Protein AF-A0A812ES03-F1 (afdb_monomer_lite)

InterPro domains:
  IPR009851 Modifier of rudimentary, Modr [PF07200] (100-244)
  IPR009851 Modifier of rudimentary, Modr [PS51314] (173-262)

Radius of gyration: 45.8 Å; chains: 1; bounding box: 96×77×132 Å

Foldseek 3Di:
DDDDDDDDDDDDDDDDDDPVPDDDVVVVVVVVVVVVVDPDDDDDDDDDDDDDPDDDPDDPPDDPPPPDQPPPDDPDPDPDDVPDDPDDDDPVVQLVVVVVPDDPVVVVVCVVDVVVVVVSVCVRPSNVVNVVVVVVVVVVVVVNVVVVVVCVVVVVVVVVVVVVVVVVVVVVVVVVVVVVVVVVVVCVCPPLVNVLVVLVVVLVVLVVVLVVLVVCVVVVVDDPVVSCVPNVVSVVVSVVSVVVSVVSVVVVVVVVVPDDPPPDPPDPPVDDDPPPPDDDPDDDDDDDDDDPDDDDPVPPD

pLDDT: mean 70.05, std 23.09, range [30.88, 97.88]

Sequence (301 aa):
MKGLSKFRLLFFKDGLFVISAFISPLILLVYVFLRLSSPMSYMNYGPLYGGMCENPPALPPRNPNVPTPPYGSPAMSGNIIPGQAPRLVINESEAVALLQHLDRDELRALLENENKLDELVQDLMQVKNIQQDREMMLASNKSLAEYNLEIRPRFEELKQTIAKNYAEISQLKTKLAEDIGNLDVILNNQSLETILALIQADAATTEEESEKLADDFLDKKSETEQFLEEYIPKRTEAHLKRVKTEKMSDLIQNRNLSTPPMSDLHHSSFHWKDSSSGHCPYPSANSAGSFMRMPDPSHYM

Secondary structure (DSSP, 8-state):
-------------S---S-TTS--HHHHHHHHHHHHSS----------S----PPPPPPPPPPTTSPPPTTS----SS---TTPPP-----HHHHHHHHTTS-HHHHHHHHH-HHHHHHHHHHSHHHHHHHHHHHHHHHHHHHHHHHHHHHHHHHHHHHHHHHHHHHHHHHHHHHHHHHHHHHHHHHHHT-HHHHHHHHHHHHHHHHHHHHHHHHHHHTT-S-HHHHHHHHHHHHHHHHHHHHHHHHHHHHHHHHHHHS-----------------S---SS----S-----PPPPGGG--

Organism: Acanthosepion pharaonis (NCBI:txid158019)

Structure (mmCIF, N/CA/C/O backbone):
data_AF-A0A812ES03-F1
#
_entry.id   AF-A0A812ES03-F1
#
loop_
_atom_site.group_PDB
_atom_site.id
_atom_site.type_symbol
_atom_site.label_atom_id
_atom_site.label_alt_id
_atom_site.label_comp_id
_atom_site.label_asym_id
_atom_site.label_entity_id
_atom_site.label_seq_id
_atom_site.pdbx_PDB_ins_code
_atom_site.Cartn_x
_atom_site.Cartn_y
_atom_site.Cartn_z
_atom_site.occupancy
_atom_site.B_iso_or_equiv
_atom_site.auth_seq_id
_atom_site.auth_comp_id
_atom_site.auth_asym_id
_atom_site.auth_atom_id
_atom_site.pdbx_PDB_model_num
ATOM 1 N N . MET A 1 1 ? 18.147 -44.729 -45.376 1.00 33.12 1 MET A N 1
ATOM 2 C CA . MET A 1 1 ? 17.644 -45.290 -44.095 1.00 33.12 1 MET A CA 1
ATOM 3 C C . MET A 1 1 ? 17.417 -44.147 -43.113 1.00 33.12 1 MET A C 1
ATOM 5 O O . MET A 1 1 ? 18.228 -43.243 -43.154 1.00 33.12 1 MET A O 1
ATOM 9 N N . LYS A 1 2 ? 16.401 -44.258 -42.236 1.00 37.50 2 LYS A N 1
ATOM 10 C CA . LYS A 1 2 ? 16.338 -43.733 -40.845 1.00 37.50 2 LYS A CA 1
ATOM 11 C C . LYS A 1 2 ? 16.749 -42.247 -40.616 1.00 37.50 2 LYS A C 1
ATOM 13 O O . LYS A 1 2 ? 17.914 -41.914 -40.735 1.00 37.50 2 LYS A O 1
ATOM 18 N N . GLY A 1 3 ? 15.860 -41.350 -40.181 1.00 36.03 3 GLY A N 1
ATOM 19 C CA . GLY A 1 3 ? 14.451 -41.566 -39.852 1.00 36.03 3 GLY A CA 1
ATOM 20 C C . GLY A 1 3 ? 13.677 -40.294 -39.489 1.00 36.03 3 GLY A C 1
ATOM 21 O O . GLY A 1 3 ? 14.248 -39.289 -39.082 1.00 36.03 3 GLY A O 1
ATOM 22 N N . LEU A 1 4 ? 12.352 -40.393 -39.629 1.00 43.59 4 LEU A N 1
ATOM 23 C CA . LEU A 1 4 ? 11.367 -39.544 -38.949 1.00 43.59 4 LEU A CA 1
ATOM 24 C C . LEU A 1 4 ? 11.390 -39.786 -37.425 1.00 43.59 4 LEU A C 1
ATOM 26 O O . LEU A 1 4 ? 12.024 -40.745 -36.985 1.00 43.59 4 LEU A O 1
ATOM 30 N N . SER A 1 5 ? 10.558 -39.027 -36.679 1.00 40.75 5 SER A N 1
ATOM 31 C CA . SER A 1 5 ? 10.287 -39.114 -35.219 1.00 40.75 5 SER A CA 1
ATOM 32 C C . SER A 1 5 ? 11.229 -38.212 -34.403 1.00 40.75 5 SER A C 1
ATOM 34 O O . SER A 1 5 ? 12.434 -38.403 -34.464 1.00 40.75 5 SER A O 1
ATOM 36 N N . LYS A 1 6 ? 10.799 -37.216 -33.612 1.00 39.31 6 LYS A N 1
ATOM 37 C CA . LYS A 1 6 ? 9.484 -36.692 -33.159 1.00 39.31 6 LYS A CA 1
ATOM 38 C C . LYS A 1 6 ? 9.671 -35.167 -32.952 1.00 39.31 6 LYS A C 1
ATOM 40 O O . LYS A 1 6 ? 10.770 -34.745 -32.631 1.00 39.31 6 LYS A O 1
ATOM 45 N N . PHE A 1 7 ? 8.670 -34.306 -33.128 1.00 38.28 7 PHE A N 1
ATOM 46 C CA . PHE A 1 7 ? 7.686 -34.053 -32.069 1.00 38.28 7 PHE A CA 1
ATOM 47 C C . PHE A 1 7 ? 6.268 -33.853 -32.611 1.00 38.28 7 PHE A C 1
ATOM 49 O O . PHE A 1 7 ? 6.007 -33.034 -33.487 1.00 38.28 7 PHE A O 1
ATOM 56 N N . ARG A 1 8 ? 5.348 -34.644 -32.059 1.00 38.38 8 ARG A N 1
ATOM 57 C CA . ARG A 1 8 ? 3.931 -34.698 -32.412 1.00 38.38 8 ARG A CA 1
ATOM 58 C C . ARG A 1 8 ? 3.124 -33.930 -31.360 1.00 38.38 8 ARG A C 1
ATOM 60 O O . ARG A 1 8 ? 3.014 -34.442 -30.258 1.00 38.38 8 ARG A O 1
ATOM 67 N N . LEU A 1 9 ? 2.502 -32.827 -31.790 1.00 37.03 9 LEU A N 1
ATOM 68 C CA . LEU A 1 9 ? 1.111 -32.417 -31.504 1.00 37.03 9 LEU A CA 1
ATOM 69 C C . LEU A 1 9 ? 0.648 -32.111 -30.051 1.00 37.03 9 LEU A C 1
ATOM 71 O O . LEU A 1 9 ? 1.207 -32.604 -29.081 1.00 37.03 9 LEU A O 1
ATOM 75 N N . LEU A 1 10 ? -0.517 -31.427 -30.004 1.00 33.78 10 LEU A N 1
ATOM 76 C CA . LEU A 1 10 ? -1.440 -31.110 -28.885 1.00 33.78 10 LEU A CA 1
ATOM 77 C C . LEU A 1 10 ? -1.086 -29.849 -28.068 1.00 33.78 10 LEU A C 1
ATOM 79 O O . LEU A 1 10 ? 0.051 -29.710 -27.640 1.00 33.78 10 LEU A O 1
ATOM 83 N N . PHE A 1 11 ? -1.996 -28.907 -27.770 1.00 36.47 11 PHE A N 1
ATOM 84 C CA . PHE A 1 11 ? -3.287 -28.488 -28.374 1.00 36.47 11 PHE A CA 1
ATOM 85 C C . PHE A 1 11 ? -3.313 -26.934 -28.301 1.00 36.47 11 PHE A C 1
ATOM 87 O O . PHE A 1 11 ? -2.804 -26.370 -27.340 1.00 36.47 11 PHE A O 1
ATOM 94 N N . PHE A 1 12 ? -3.695 -26.172 -29.332 1.00 41.75 12 PHE A N 1
ATOM 95 C CA . PHE A 1 12 ? -5.059 -25.881 -29.819 1.00 41.75 12 PHE A CA 1
ATOM 96 C C . PHE A 1 12 ? -5.960 -25.112 -28.830 1.00 41.75 12 PHE A C 1
ATOM 98 O O . PHE A 1 12 ? -6.694 -25.717 -28.051 1.00 41.75 12 PHE A O 1
ATOM 105 N N . LYS A 1 13 ? -5.999 -23.779 -28.973 1.00 36.06 13 LYS A N 1
ATOM 106 C CA . LYS A 1 13 ? -7.257 -23.018 -28.983 1.00 36.06 13 LYS A CA 1
ATOM 107 C C . LYS A 1 13 ? -7.107 -21.704 -29.754 1.00 36.06 13 LYS A C 1
ATOM 109 O O . LYS A 1 13 ? -6.064 -21.067 -29.682 1.00 36.06 13 LYS A O 1
ATOM 114 N N . ASP A 1 14 ? -8.178 -21.381 -30.471 1.00 40.66 14 ASP A N 1
ATOM 115 C CA . ASP A 1 14 ? -8.530 -20.107 -31.105 1.00 40.66 14 ASP A CA 1
ATOM 116 C C . ASP A 1 14 ? -7.568 -19.610 -32.207 1.00 40.66 14 ASP A C 1
ATOM 118 O O . ASP A 1 14 ? -6.429 -19.201 -31.995 1.00 40.66 14 ASP A O 1
ATOM 122 N N . GLY A 1 15 ? -8.026 -19.765 -33.453 1.00 48.66 15 GLY A N 1
ATOM 123 C CA . GLY A 1 15 ? -7.153 -19.872 -34.619 1.00 48.66 15 GLY A CA 1
ATOM 124 C C . GLY A 1 15 ? -6.809 -18.556 -35.310 1.00 48.66 15 GLY A C 1
ATOM 125 O O . GLY A 1 15 ? -7.693 -17.776 -35.653 1.00 48.66 15 GLY A O 1
ATOM 126 N N . LEU A 1 16 ? -5.523 -18.387 -35.638 1.00 45.16 16 LEU A N 1
ATOM 127 C CA . LEU A 1 16 ? -5.058 -17.431 -36.649 1.00 45.16 16 LEU A CA 1
ATOM 128 C C . LEU A 1 16 ? -3.694 -17.837 -37.255 1.00 45.16 16 LEU A C 1
ATOM 130 O O . LEU A 1 16 ? -2.740 -17.064 -37.229 1.00 45.16 16 LEU A O 1
ATOM 134 N N . PHE A 1 17 ? -3.554 -19.072 -37.762 1.00 47.97 17 PHE A N 1
ATOM 135 C CA . PHE A 1 17 ? -2.245 -19.587 -38.208 1.00 47.97 17 PHE A CA 1
ATOM 136 C C . PHE A 1 17 ? -2.287 -20.396 -39.519 1.00 47.97 17 PHE A C 1
ATOM 138 O O . PHE A 1 17 ? -2.088 -21.608 -39.535 1.00 47.97 17 PHE A O 1
ATOM 145 N N . VAL A 1 18 ? -2.516 -19.702 -40.643 1.00 44.41 18 VAL A N 1
ATOM 146 C CA . VAL A 1 18 ? -2.366 -20.255 -42.011 1.00 44.41 18 VAL A CA 1
ATOM 147 C C . VAL A 1 18 ? -1.569 -19.301 -42.925 1.00 44.41 18 VAL A C 1
ATOM 149 O O . VAL A 1 18 ? -1.915 -19.101 -44.080 1.00 44.41 18 VAL A O 1
ATOM 152 N N . ILE A 1 19 ? -0.491 -18.680 -42.418 1.00 41.97 19 ILE A N 1
ATOM 153 C CA . ILE A 1 19 ? 0.496 -17.953 -43.262 1.00 41.97 19 ILE A CA 1
ATOM 154 C C . ILE A 1 19 ? 1.960 -18.182 -42.802 1.00 41.97 19 ILE A C 1
ATOM 156 O O . ILE A 1 19 ? 2.892 -17.561 -43.300 1.00 41.97 19 ILE A O 1
ATOM 160 N N . SER A 1 20 ? 2.234 -19.101 -41.871 1.00 44.94 20 SER A N 1
ATOM 161 C CA . SER A 1 20 ? 3.578 -19.244 -41.273 1.00 44.94 20 SER A CA 1
ATOM 162 C C . SER A 1 20 ? 4.614 -19.996 -42.123 1.00 44.94 20 SER A C 1
ATOM 164 O O . SER A 1 20 ? 5.696 -20.292 -41.626 1.00 44.94 20 SER A O 1
ATOM 166 N N . ALA A 1 21 ? 4.295 -20.347 -43.372 1.00 52.53 21 ALA A N 1
ATOM 167 C CA . ALA A 1 21 ? 5.182 -21.118 -44.248 1.00 52.53 21 ALA A CA 1
ATOM 168 C C . ALA A 1 21 ? 6.017 -20.257 -45.219 1.00 52.53 21 ALA A C 1
ATOM 170 O O . ALA A 1 21 ? 6.954 -20.779 -45.810 1.00 52.53 21 ALA A O 1
ATOM 171 N N . PHE A 1 22 ? 5.686 -18.969 -45.403 1.00 49.56 22 PHE A N 1
ATOM 172 C CA . PHE A 1 22 ? 6.288 -18.124 -46.453 1.00 49.56 22 PHE A CA 1
ATOM 173 C C . PHE A 1 22 ? 6.475 -16.641 -46.069 1.00 49.56 22 PHE A C 1
ATOM 175 O O . PHE A 1 22 ? 6.542 -15.766 -46.929 1.00 49.56 22 PHE A O 1
ATOM 182 N N . ILE A 1 23 ? 6.586 -16.335 -44.775 1.00 53.56 23 ILE A N 1
ATOM 183 C CA . ILE A 1 23 ? 6.873 -14.972 -44.305 1.00 53.56 23 ILE A CA 1
ATOM 184 C C . ILE A 1 23 ? 8.388 -14.813 -44.137 1.00 53.56 23 ILE A C 1
ATOM 186 O O . ILE A 1 23 ? 8.980 -15.362 -43.209 1.00 53.56 23 ILE A O 1
ATOM 190 N N . SER A 1 24 ? 9.013 -14.061 -45.048 1.00 64.06 24 SER A N 1
ATOM 191 C CA . SER A 1 24 ? 10.452 -13.765 -45.038 1.00 64.06 24 SER A CA 1
ATOM 192 C C . SER A 1 24 ? 10.918 -13.194 -43.688 1.00 64.06 24 SER A C 1
ATOM 194 O O . SER A 1 24 ? 10.185 -12.404 -43.084 1.00 64.06 24 SER A O 1
ATOM 196 N N . PRO A 1 25 ? 12.154 -13.483 -43.230 1.00 65.25 25 PRO A N 1
ATOM 197 C CA . PRO A 1 25 ? 12.648 -13.030 -41.923 1.00 65.25 25 PRO A CA 1
ATOM 198 C C . PRO A 1 25 ? 12.629 -11.501 -41.753 1.00 65.25 25 PRO A C 1
ATOM 200 O O . PRO A 1 25 ? 12.432 -11.016 -40.643 1.00 65.25 25 PRO A O 1
ATOM 203 N N . LEU A 1 26 ? 12.730 -10.739 -42.850 1.00 55.56 26 LEU A N 1
ATOM 204 C CA . LEU A 1 26 ? 12.525 -9.285 -42.869 1.00 55.56 26 LEU A CA 1
ATOM 205 C C . LEU A 1 26 ? 11.128 -8.858 -42.394 1.00 55.56 26 LEU A C 1
ATOM 207 O O . LEU A 1 26 ? 11.015 -7.893 -41.648 1.00 55.56 26 LEU A O 1
ATOM 211 N N . ILE A 1 27 ? 10.069 -9.577 -42.774 1.00 65.50 27 ILE A N 1
ATOM 212 C CA . ILE A 1 27 ? 8.697 -9.269 -42.344 1.00 65.50 27 ILE A CA 1
ATOM 213 C C . ILE A 1 27 ? 8.521 -9.619 -40.865 1.00 65.50 27 ILE A C 1
ATOM 215 O O . ILE A 1 27 ? 7.841 -8.896 -40.147 1.00 65.50 27 ILE A O 1
ATOM 219 N N . LEU A 1 28 ? 9.170 -10.682 -40.382 1.00 60.81 28 LEU A N 1
ATOM 220 C CA . LEU A 1 28 ? 9.149 -11.052 -38.964 1.00 60.81 28 LEU A CA 1
ATOM 221 C C . LEU A 1 28 ? 9.900 -10.009 -38.112 1.00 60.81 28 LEU A C 1
ATOM 223 O O . LEU A 1 28 ? 9.411 -9.614 -37.056 1.00 60.81 28 LEU A O 1
ATOM 227 N N . LEU A 1 29 ? 11.016 -9.474 -38.620 1.00 64.50 29 LEU A N 1
ATOM 228 C CA . LEU A 1 29 ? 11.748 -8.361 -38.010 1.00 64.50 29 LEU A CA 1
ATOM 229 C C . LEU A 1 29 ? 10.912 -7.069 -38.019 1.00 64.50 29 LEU A C 1
ATOM 231 O O . LEU A 1 29 ? 10.781 -6.438 -36.975 1.00 64.50 29 LEU A O 1
ATOM 235 N N . VAL A 1 30 ? 10.262 -6.724 -39.137 1.00 67.62 30 VAL A N 1
ATOM 236 C CA . VAL A 1 30 ? 9.323 -5.587 -39.233 1.00 67.62 30 VAL A CA 1
ATOM 237 C C . VAL A 1 30 ? 8.121 -5.761 -38.299 1.00 67.62 30 VAL A C 1
ATOM 239 O O . VAL A 1 30 ? 7.718 -4.799 -37.652 1.00 67.62 30 VAL A O 1
ATOM 242 N N . TYR A 1 31 ? 7.576 -6.971 -38.156 1.00 61.59 31 TYR A N 1
ATOM 243 C CA . TYR A 1 31 ? 6.461 -7.252 -37.248 1.00 61.59 31 TYR A CA 1
ATOM 244 C C . TYR A 1 31 ? 6.882 -7.125 -35.779 1.00 61.59 31 TYR A C 1
ATOM 246 O O . TYR A 1 31 ? 6.158 -6.528 -34.989 1.00 61.59 31 TYR A O 1
ATOM 254 N N . VAL A 1 32 ? 8.075 -7.606 -35.412 1.00 65.88 32 VAL A N 1
ATOM 255 C CA . VAL A 1 32 ? 8.656 -7.404 -34.072 1.00 65.88 32 VAL A CA 1
ATOM 256 C C . VAL A 1 32 ? 8.940 -5.920 -33.812 1.00 65.88 32 VAL A C 1
ATOM 258 O O . VAL A 1 32 ? 8.616 -5.428 -32.734 1.00 65.88 32 VAL A O 1
ATOM 261 N N . PHE A 1 33 ? 9.454 -5.180 -34.798 1.00 64.00 33 PHE A N 1
ATOM 262 C CA . PHE A 1 33 ? 9.720 -3.743 -34.678 1.00 64.00 33 PHE A CA 1
ATOM 263 C C . PHE A 1 33 ? 8.422 -2.928 -34.538 1.00 64.00 33 PHE A C 1
ATOM 265 O O . PHE A 1 33 ? 8.329 -2.074 -33.663 1.00 64.00 33 PHE A O 1
ATOM 272 N N . LEU A 1 34 ? 7.373 -3.247 -35.306 1.00 51.16 34 LEU A N 1
ATOM 273 C CA . LEU A 1 34 ? 6.041 -2.636 -35.180 1.00 51.16 34 LEU A CA 1
ATOM 274 C C . LEU A 1 34 ? 5.329 -3.024 -33.873 1.00 51.16 34 LEU A C 1
ATOM 276 O O . LEU A 1 34 ? 4.622 -2.199 -33.293 1.00 51.16 34 LEU A O 1
ATOM 280 N N . ARG A 1 35 ? 5.538 -4.247 -33.364 1.00 52.44 35 ARG A N 1
ATOM 281 C CA . ARG A 1 35 ? 4.995 -4.693 -32.069 1.00 52.44 35 ARG A CA 1
ATOM 282 C C . ARG A 1 35 ? 5.708 -4.031 -30.884 1.00 52.44 35 ARG A C 1
ATOM 284 O O . ARG A 1 35 ? 5.057 -3.764 -29.882 1.00 52.44 35 ARG A O 1
ATOM 291 N N . LEU A 1 36 ? 7.003 -3.732 -31.014 1.00 49.84 36 LEU A N 1
ATOM 292 C CA . LEU A 1 36 ? 7.787 -2.948 -30.047 1.00 49.84 36 LEU A CA 1
ATOM 293 C C . LEU A 1 36 ? 7.570 -1.430 -30.175 1.00 49.84 36 LEU A C 1
ATOM 295 O O . LEU A 1 36 ? 7.808 -0.706 -29.215 1.00 49.84 36 LEU A O 1
ATOM 299 N N . SER A 1 37 ? 7.105 -0.951 -31.334 1.00 44.47 37 SER A N 1
ATOM 300 C CA . SER A 1 37 ? 6.821 0.467 -31.606 1.00 44.47 37 SER A CA 1
ATOM 301 C C . SER A 1 37 ? 5.341 0.847 -31.453 1.00 44.47 37 SER A C 1
ATOM 303 O O . SER A 1 37 ? 4.986 2.004 -31.675 1.00 44.47 37 SER A O 1
ATOM 305 N N . SER A 1 38 ? 4.468 -0.094 -31.083 1.00 38.34 38 SER A N 1
ATOM 306 C CA . SER A 1 38 ? 3.075 0.209 -30.741 1.00 38.34 38 SER A CA 1
ATOM 307 C C . SER A 1 38 ? 3.000 0.627 -29.269 1.00 38.34 38 SER A C 1
ATOM 309 O O . SER A 1 38 ? 3.221 -0.226 -28.404 1.00 38.34 38 SER A O 1
ATOM 311 N N . PRO A 1 39 ? 2.685 1.895 -28.936 1.00 43.62 39 PRO A N 1
ATOM 312 C CA . PRO A 1 39 ? 2.417 2.257 -27.553 1.00 43.62 39 PRO A CA 1
ATOM 313 C C . PRO A 1 39 ? 1.191 1.482 -27.066 1.00 43.62 39 PRO A C 1
ATOM 315 O O . PRO A 1 39 ? 0.152 1.460 -27.728 1.00 43.62 39 PRO A O 1
ATOM 318 N N . MET A 1 40 ? 1.323 0.841 -25.902 1.00 35.75 40 MET A N 1
ATOM 319 C CA . MET A 1 40 ? 0.194 0.235 -25.197 1.00 35.75 40 MET A CA 1
ATOM 320 C C . MET A 1 40 ? -0.923 1.271 -25.064 1.00 35.75 40 MET A C 1
ATOM 322 O O . MET A 1 40 ? -0.689 2.387 -24.600 1.00 35.75 40 MET A O 1
ATOM 326 N N . SER A 1 41 ? -2.128 0.889 -25.481 1.00 37.97 41 SER A N 1
ATOM 327 C CA . SER A 1 41 ? -3.325 1.717 -25.384 1.00 37.97 41 SER A CA 1
ATOM 328 C C . SER A 1 41 ? -3.506 2.203 -23.949 1.00 37.97 41 SER A C 1
ATOM 330 O O . SER A 1 41 ? -3.789 1.399 -23.056 1.00 37.97 41 SER A O 1
ATOM 332 N N . TYR A 1 42 ? -3.361 3.512 -23.736 1.00 36.81 42 TYR A N 1
ATOM 333 C CA . TYR A 1 42 ? -3.733 4.140 -22.476 1.00 36.81 42 TYR A CA 1
ATOM 334 C C . TYR A 1 42 ? -5.200 3.817 -22.191 1.00 36.81 42 TYR A C 1
ATOM 336 O O . TYR A 1 42 ? -6.067 4.042 -23.038 1.00 36.81 42 TYR A O 1
ATOM 344 N N . MET A 1 43 ? -5.470 3.273 -21.003 1.00 35.03 43 MET A N 1
ATOM 345 C CA . MET A 1 43 ? -6.837 3.105 -20.525 1.00 35.03 43 MET A CA 1
ATOM 346 C C . MET A 1 43 ? -7.495 4.481 -20.465 1.00 35.03 43 MET A C 1
ATOM 348 O O . MET A 1 43 ? -7.042 5.371 -19.745 1.00 35.03 43 MET A O 1
ATOM 352 N N . ASN A 1 44 ? -8.543 4.644 -21.267 1.00 33.66 44 ASN A N 1
ATOM 353 C CA . ASN A 1 44 ? -9.353 5.847 -21.310 1.00 33.66 44 ASN A CA 1
ATOM 354 C C . ASN A 1 44 ? -10.130 5.960 -19.991 1.00 33.66 44 ASN A C 1
ATOM 356 O O . ASN A 1 44 ? -11.142 5.287 -19.805 1.00 33.66 44 ASN A O 1
ATOM 360 N N . TYR A 1 45 ? -9.636 6.804 -19.087 1.00 40.09 45 TYR A N 1
ATOM 361 C CA . TYR A 1 45 ? -10.387 7.274 -17.934 1.00 40.09 45 TYR A CA 1
ATOM 362 C C . TYR A 1 45 ? -10.864 8.696 -18.198 1.00 40.09 45 TYR A C 1
ATOM 364 O O . TYR A 1 45 ? -10.089 9.649 -18.152 1.00 40.09 45 TYR A O 1
ATOM 372 N N . GLY A 1 46 ? -12.167 8.839 -18.408 1.00 30.88 46 GLY A N 1
ATOM 373 C CA . GLY A 1 46 ? -12.841 10.118 -18.289 1.00 30.88 46 GLY A CA 1
ATOM 374 C C . GLY A 1 46 ? -14.363 9.965 -18.337 1.00 30.88 46 GLY A C 1
ATOM 375 O O . GLY A 1 46 ? -14.849 8.978 -18.891 1.00 30.88 46 GLY A O 1
ATOM 376 N N . PRO A 1 47 ? -15.132 10.936 -17.815 1.00 50.12 47 PRO A N 1
ATOM 377 C CA . PRO A 1 47 ? -14.711 12.070 -16.988 1.00 50.12 47 PRO A CA 1
ATOM 378 C C . PRO A 1 47 ? -15.449 12.117 -15.636 1.00 50.12 47 PRO A C 1
ATOM 380 O O . PRO A 1 47 ? -16.672 12.027 -15.605 1.00 50.12 47 PRO A O 1
ATOM 383 N N . LEU A 1 48 ? -14.750 12.400 -14.532 1.00 37.53 48 LEU A N 1
ATOM 384 C CA . LEU A 1 48 ? -15.384 13.056 -13.382 1.00 37.53 48 LEU A CA 1
ATOM 385 C C . LEU A 1 48 ? -14.418 14.019 -12.674 1.00 37.53 48 LEU A C 1
ATOM 387 O O . LEU A 1 48 ? -13.349 13.626 -12.226 1.00 37.53 48 LEU A O 1
ATOM 391 N N . TYR A 1 49 ? -14.893 15.263 -12.560 1.00 35.47 49 TYR A N 1
ATOM 392 C CA . TYR A 1 49 ? -14.354 16.430 -11.849 1.00 35.47 49 TYR A CA 1
ATOM 393 C C . TYR A 1 49 ? -13.070 17.118 -12.349 1.00 35.47 49 TYR A C 1
ATOM 395 O O . TYR A 1 49 ? -11.966 16.601 -12.259 1.00 35.47 49 TYR A O 1
ATOM 403 N N . GLY A 1 50 ? -13.256 18.398 -12.705 1.00 32.56 50 GLY A N 1
ATOM 404 C CA . GLY A 1 50 ? -12.321 19.480 -12.376 1.00 32.56 50 GLY A CA 1
ATOM 405 C C . GLY A 1 50 ? -11.132 19.666 -13.314 1.00 32.56 50 GLY A C 1
ATOM 406 O O . GLY A 1 50 ? -10.051 19.153 -13.059 1.00 32.56 50 GLY A O 1
ATOM 407 N N . GLY A 1 51 ? -11.293 20.487 -14.354 1.00 41.28 51 GLY A N 1
ATOM 408 C CA . GLY A 1 51 ? -10.158 20.898 -15.180 1.00 41.28 51 GLY A CA 1
ATOM 409 C C . GLY A 1 51 ? -9.198 21.821 -14.424 1.00 41.28 51 GLY A C 1
ATOM 410 O O . GLY A 1 51 ? -9.587 22.919 -14.029 1.00 41.28 51 GLY A O 1
ATOM 411 N N . MET A 1 52 ? -7.937 21.406 -14.296 1.00 35.69 52 MET A N 1
ATOM 412 C CA . MET A 1 52 ? -6.798 22.285 -14.024 1.00 35.69 52 MET A CA 1
ATOM 413 C C . MET A 1 52 ? -5.642 21.897 -14.946 1.00 35.69 52 MET A C 1
ATOM 415 O O . MET A 1 52 ? -5.357 20.718 -15.148 1.00 35.69 52 MET A O 1
ATOM 419 N N . CYS A 1 53 ? -5.000 22.898 -15.545 1.00 38.25 53 CYS A N 1
ATOM 420 C CA . CYS A 1 53 ? -3.901 22.710 -16.486 1.00 38.25 53 CYS A CA 1
ATOM 421 C C . CYS A 1 53 ? -2.5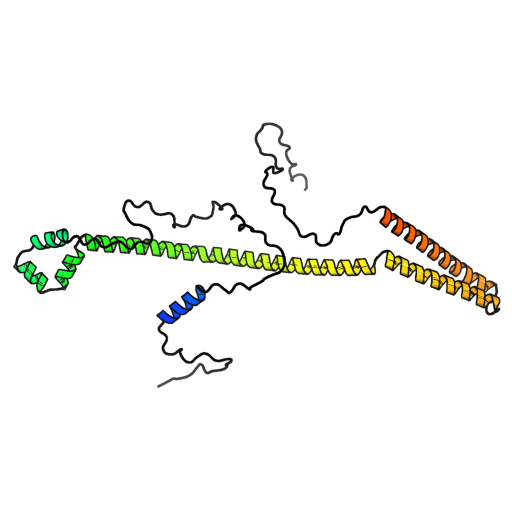95 22.441 -15.723 1.00 38.25 53 CYS A C 1
ATOM 423 O O . CYS A 1 53 ? -1.749 23.329 -15.610 1.00 38.25 53 CYS A O 1
ATOM 425 N N . GLU A 1 54 ? -2.435 21.240 -15.170 1.00 35.94 54 GLU A N 1
ATOM 426 C CA . GLU A 1 54 ? -1.173 20.848 -14.540 1.00 35.94 54 GLU A CA 1
ATOM 427 C C . GLU A 1 54 ? -0.094 20.630 -15.608 1.00 35.94 54 GLU A C 1
ATOM 429 O O . GLU A 1 54 ? -0.189 19.748 -16.464 1.00 35.94 54 GLU A O 1
ATOM 434 N N . ASN A 1 55 ? 0.953 21.457 -15.557 1.00 45.47 55 ASN A N 1
ATOM 435 C CA . ASN A 1 55 ? 2.186 21.184 -16.288 1.00 45.47 55 ASN A CA 1
ATOM 436 C C . ASN A 1 55 ? 2.780 19.859 -15.776 1.00 45.47 55 ASN A C 1
ATOM 438 O O . ASN A 1 55 ? 2.728 19.609 -14.569 1.00 45.47 55 ASN A O 1
ATOM 442 N N . PRO A 1 56 ? 3.379 19.022 -16.645 1.00 42.44 56 PRO A N 1
ATOM 443 C CA . PRO A 1 56 ? 4.034 17.801 -16.192 1.00 42.44 56 PRO A CA 1
ATOM 444 C C . PRO A 1 56 ? 5.116 18.145 -15.153 1.00 42.44 56 PRO A C 1
ATOM 446 O O . PRO A 1 56 ? 5.828 19.140 -15.336 1.00 42.44 56 PRO A O 1
ATOM 449 N N . PRO A 1 57 ? 5.257 17.353 -14.072 1.00 48.69 57 PRO A N 1
ATOM 450 C CA . PRO A 1 57 ? 6.188 17.662 -12.995 1.00 48.69 57 PRO A CA 1
ATOM 451 C C . PRO A 1 57 ? 7.606 17.811 -13.544 1.00 48.69 57 PRO A C 1
ATOM 453 O O . PRO A 1 57 ? 8.071 16.984 -14.336 1.00 48.69 57 PRO A O 1
ATOM 456 N N . ALA A 1 58 ? 8.287 18.878 -13.124 1.00 53.69 58 ALA A N 1
ATOM 457 C CA . ALA A 1 58 ? 9.645 19.162 -13.560 1.00 53.69 58 ALA A CA 1
ATOM 458 C C . ALA A 1 58 ? 10.553 17.959 -13.268 1.00 53.69 58 ALA A C 1
ATOM 460 O O . ALA A 1 58 ? 10.571 17.432 -12.153 1.00 53.69 58 ALA A O 1
ATOM 461 N N . LEU A 1 59 ? 11.304 17.520 -14.283 1.00 51.03 59 LEU A N 1
ATOM 462 C CA . LEU A 1 59 ? 12.238 16.407 -14.137 1.00 51.03 59 LEU A CA 1
ATOM 463 C C . LEU A 1 59 ? 13.229 16.712 -12.998 1.00 51.03 59 LEU A C 1
ATOM 465 O O . LEU A 1 59 ? 13.734 17.837 -12.929 1.00 51.03 59 LEU A O 1
ATOM 469 N N . PRO A 1 60 ? 13.538 15.736 -12.122 1.00 57.34 60 PRO A N 1
ATOM 470 C CA . PRO A 1 60 ? 14.476 15.953 -11.029 1.00 57.34 60 PRO A CA 1
ATOM 471 C C . PRO A 1 60 ? 15.850 16.383 -11.571 1.00 57.34 60 PRO A C 1
ATOM 473 O O . PRO A 1 60 ? 16.233 15.969 -12.674 1.00 57.34 60 PRO A O 1
ATOM 476 N N . PRO A 1 61 ? 16.616 17.192 -10.813 1.00 53.41 61 PRO A N 1
ATOM 477 C CA . PRO A 1 61 ? 17.913 17.685 -11.257 1.00 53.41 61 PRO A CA 1
ATOM 478 C C . PRO A 1 61 ? 18.824 16.524 -11.665 1.00 53.41 61 PRO A C 1
ATOM 480 O O . PRO A 1 61 ? 18.985 15.540 -10.940 1.00 53.41 61 PRO A O 1
ATOM 483 N N . ARG A 1 62 ? 19.407 16.642 -12.862 1.00 53.09 62 ARG A N 1
ATOM 484 C CA . ARG A 1 62 ? 20.220 15.598 -13.493 1.00 53.09 62 ARG A CA 1
ATOM 485 C C . ARG A 1 62 ? 21.362 15.178 -12.567 1.00 53.09 62 ARG A C 1
ATOM 487 O O . ARG A 1 62 ? 22.255 15.974 -12.292 1.00 53.09 62 ARG A O 1
ATOM 494 N N . ASN A 1 63 ? 21.362 13.915 -12.141 1.00 55.22 63 ASN A N 1
ATOM 495 C CA . ASN A 1 63 ? 22.450 13.349 -11.345 1.00 55.22 63 ASN A CA 1
ATOM 496 C C . ASN A 1 63 ? 23.775 13.442 -12.140 1.00 55.22 63 ASN A C 1
ATOM 498 O O . ASN A 1 63 ? 23.861 12.833 -13.212 1.00 55.22 63 ASN A O 1
ATOM 502 N N . PRO A 1 64 ? 24.803 14.163 -11.645 1.00 55.78 64 PRO A N 1
ATOM 503 C CA . PRO A 1 64 ? 26.061 14.363 -12.369 1.00 55.78 64 PRO A CA 1
ATOM 504 C C . PRO A 1 64 ? 26.873 13.070 -12.551 1.00 55.78 64 PRO A C 1
ATOM 506 O O . PRO A 1 64 ? 27.733 13.014 -13.421 1.00 55.78 64 PRO A O 1
ATOM 509 N N . ASN A 1 65 ? 26.566 12.011 -11.792 1.00 52.31 65 ASN A N 1
ATOM 510 C CA . ASN A 1 65 ? 27.195 10.691 -11.917 1.00 52.31 65 ASN A CA 1
ATOM 511 C C . ASN A 1 65 ? 26.542 9.794 -12.991 1.00 52.31 65 ASN A C 1
ATOM 513 O O . ASN A 1 65 ? 26.835 8.601 -13.068 1.00 52.31 65 ASN A O 1
ATOM 517 N N . VAL A 1 66 ? 25.621 10.322 -13.804 1.00 51.25 66 VAL A N 1
ATOM 518 C CA . VAL A 1 66 ? 25.135 9.638 -15.010 1.00 51.25 66 VAL A CA 1
ATOM 519 C C . VAL A 1 66 ? 25.964 10.134 -16.195 1.00 51.25 66 VAL A C 1
ATOM 521 O O . VAL A 1 66 ? 25.832 11.313 -16.539 1.00 51.25 66 VAL A O 1
ATOM 524 N N . PRO A 1 67 ? 26.780 9.275 -16.843 1.00 49.75 67 PRO A N 1
ATOM 525 C CA . PRO A 1 67 ? 27.523 9.656 -18.037 1.00 49.75 67 PRO A CA 1
ATOM 526 C C . PRO A 1 67 ? 26.589 10.303 -19.055 1.00 49.75 67 PRO A C 1
ATOM 528 O O . PRO A 1 67 ? 25.524 9.766 -19.368 1.00 49.75 67 PRO A O 1
ATOM 531 N N . THR A 1 68 ? 26.962 11.479 -19.552 1.00 53.91 68 THR A N 1
ATOM 532 C CA . THR A 1 68 ? 26.228 12.117 -20.642 1.00 53.91 68 THR A CA 1
ATOM 533 C C . THR A 1 68 ? 26.229 11.175 -21.844 1.00 53.91 68 THR A C 1
ATOM 535 O O . THR A 1 68 ? 27.316 10.744 -22.237 1.00 53.91 68 THR A O 1
ATOM 538 N N . PRO A 1 69 ? 25.073 10.872 -22.461 1.00 50.31 69 PRO A N 1
ATOM 539 C CA . PRO A 1 69 ? 25.070 10.132 -23.711 1.00 50.31 69 PRO A CA 1
ATOM 540 C C . PRO A 1 69 ? 25.976 10.808 -24.745 1.00 50.31 69 PRO A C 1
ATOM 542 O O . PRO A 1 69 ? 25.953 12.041 -24.827 1.00 50.31 69 PRO A O 1
ATOM 545 N N . PRO A 1 70 ? 26.692 10.053 -25.596 1.00 49.28 70 PRO A N 1
ATOM 546 C CA . PRO A 1 70 ? 27.510 10.616 -26.670 1.00 49.28 70 PRO A CA 1
ATOM 547 C C . PRO A 1 70 ? 26.669 11.196 -27.830 1.00 49.28 70 PRO A C 1
ATOM 549 O O . PRO A 1 70 ? 27.159 11.362 -28.938 1.00 49.28 70 PRO A O 1
ATOM 552 N N . TYR A 1 71 ? 25.407 11.566 -27.567 1.00 46.38 71 TYR A N 1
ATOM 553 C CA . TYR A 1 71 ? 24.587 12.441 -28.412 1.00 46.38 71 TYR A CA 1
ATOM 554 C C . TYR A 1 71 ? 25.052 13.912 -28.377 1.00 46.38 71 TYR A C 1
ATOM 556 O O . TYR A 1 71 ? 24.475 14.752 -29.063 1.00 46.38 71 TYR A O 1
ATOM 564 N N . GLY A 1 72 ? 26.076 14.247 -27.584 1.00 45.50 72 GLY A N 1
ATOM 565 C CA . GLY A 1 72 ? 26.805 15.502 -27.748 1.00 45.50 72 GLY A CA 1
ATOM 566 C C . GLY A 1 72 ? 27.581 15.473 -29.061 1.00 45.50 72 GLY A C 1
ATOM 567 O O . GLY A 1 72 ? 28.494 14.662 -29.203 1.00 45.50 72 GLY A O 1
ATOM 568 N N . SER A 1 73 ? 27.211 16.340 -30.007 1.00 38.97 73 SER A N 1
ATOM 569 C CA . SER A 1 73 ? 27.852 16.440 -31.320 1.00 38.97 73 SER A CA 1
ATOM 570 C C . SER A 1 73 ? 29.378 16.482 -31.182 1.00 38.97 73 SER A C 1
ATOM 572 O O . SER A 1 73 ? 29.885 17.394 -30.519 1.00 38.97 73 SER A O 1
ATOM 574 N N . PRO A 1 74 ? 30.136 15.561 -31.808 1.00 43.09 74 PRO A N 1
ATOM 575 C CA . PRO A 1 74 ? 31.569 15.755 -31.917 1.00 43.09 74 PRO A CA 1
ATOM 576 C C . PRO A 1 74 ? 31.792 17.040 -32.719 1.00 43.09 74 PRO A C 1
ATOM 578 O O . PRO A 1 74 ? 31.197 17.222 -33.782 1.00 43.09 74 PRO A O 1
ATOM 581 N N . ALA A 1 75 ? 32.619 17.946 -32.196 1.00 39.62 75 ALA A N 1
ATOM 582 C CA . ALA A 1 75 ? 32.983 19.187 -32.872 1.00 39.62 75 ALA A CA 1
ATOM 583 C C . ALA A 1 75 ? 33.910 18.876 -34.060 1.00 39.62 75 ALA A C 1
ATOM 585 O O . ALA A 1 75 ? 35.124 19.055 -33.996 1.00 39.62 75 ALA A O 1
ATOM 586 N N . MET A 1 76 ? 33.322 18.342 -35.128 1.00 40.22 76 MET A N 1
ATOM 587 C CA . MET A 1 76 ? 33.995 18.000 -36.372 1.00 40.22 76 MET A CA 1
ATOM 588 C C . MET A 1 76 ? 34.012 19.231 -37.271 1.00 40.22 76 MET A C 1
ATOM 590 O O . MET A 1 76 ? 32.968 19.781 -37.618 1.00 40.22 76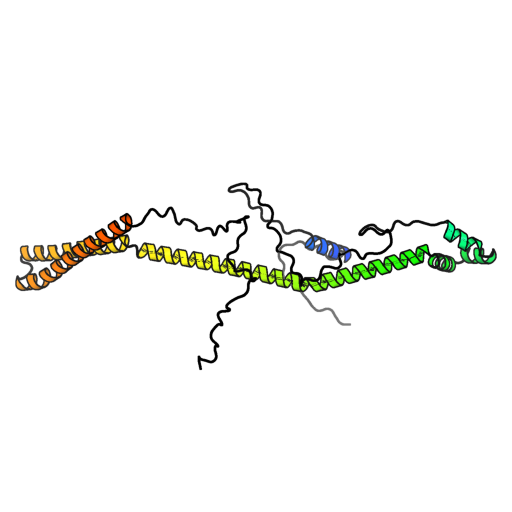 MET A O 1
ATOM 594 N N . SER A 1 77 ? 35.214 19.675 -37.631 1.00 42.28 77 SER A N 1
ATOM 595 C CA . SER A 1 77 ? 35.414 20.798 -38.543 1.00 42.28 77 SER A CA 1
ATOM 596 C C . SER A 1 77 ? 35.086 20.362 -39.976 1.00 42.28 77 SER A C 1
ATOM 598 O O . SER A 1 77 ? 35.955 19.898 -40.710 1.00 42.28 77 SER A O 1
ATOM 600 N N . GLY A 1 78 ? 33.809 20.455 -40.347 1.00 40.81 78 GLY A N 1
ATOM 601 C CA . GLY A 1 78 ? 33.285 20.070 -41.656 1.00 40.81 78 GLY A CA 1
ATOM 602 C C . GLY A 1 78 ? 31.756 20.151 -41.690 1.00 40.81 78 GLY A C 1
ATOM 603 O O . GLY A 1 78 ? 31.092 19.825 -40.709 1.00 40.81 78 GLY A O 1
ATOM 604 N N . ASN A 1 79 ? 31.186 20.600 -42.812 1.00 40.97 79 ASN A N 1
ATOM 605 C CA . ASN A 1 79 ? 29.741 20.821 -42.976 1.00 40.97 79 ASN A CA 1
ATOM 606 C C . ASN A 1 79 ? 28.938 19.502 -43.067 1.00 40.97 79 ASN A C 1
ATOM 608 O O . ASN A 1 79 ? 28.435 19.158 -44.136 1.00 40.97 79 ASN A O 1
ATOM 612 N N . ILE A 1 80 ? 28.777 18.777 -41.956 1.00 43.12 80 ILE A N 1
ATOM 613 C CA . ILE A 1 80 ? 27.930 17.576 -41.881 1.00 43.12 80 ILE A CA 1
ATOM 614 C C . ILE A 1 80 ? 26.885 17.753 -40.772 1.00 43.12 80 ILE A C 1
ATOM 616 O O . ILE A 1 80 ? 27.195 17.756 -39.582 1.00 43.12 80 ILE A O 1
ATOM 620 N N . ILE A 1 81 ? 25.624 17.920 -41.177 1.00 41.00 81 ILE A N 1
ATOM 621 C CA . ILE A 1 81 ? 24.479 18.080 -40.271 1.00 41.00 81 ILE A CA 1
ATOM 622 C C . ILE A 1 81 ? 24.022 16.688 -39.792 1.00 41.00 81 ILE A C 1
ATOM 624 O O . ILE A 1 81 ? 23.796 15.815 -40.635 1.00 41.00 81 ILE A O 1
ATOM 628 N N . PRO A 1 82 ? 23.816 16.454 -38.479 1.00 40.22 82 PRO A N 1
ATOM 629 C CA . PRO A 1 82 ? 23.306 15.178 -37.980 1.00 40.22 82 PRO A CA 1
ATOM 630 C C . PRO A 1 82 ? 21.952 14.821 -38.611 1.00 40.22 82 PRO A C 1
ATOM 632 O O . PRO A 1 82 ? 20.996 15.587 -38.518 1.00 40.22 82 PRO A O 1
ATOM 635 N N . GLY A 1 83 ? 21.869 13.650 -39.247 1.00 50.88 83 GLY A N 1
ATOM 636 C CA . GLY A 1 83 ? 20.661 13.177 -39.937 1.00 50.88 83 GLY A CA 1
ATOM 637 C C . GLY A 1 83 ? 20.538 13.594 -41.409 1.00 50.88 83 GLY A C 1
ATOM 638 O O . GLY A 1 83 ? 19.657 13.084 -42.099 1.00 50.88 83 GLY A O 1
ATOM 639 N N . GLN A 1 84 ? 21.431 14.444 -41.924 1.00 47.41 84 GLN A N 1
ATOM 640 C CA . GLN A 1 84 ? 21.513 14.740 -43.353 1.00 47.41 84 GLN A CA 1
ATOM 641 C C . GLN A 1 84 ? 22.477 13.748 -44.022 1.00 47.41 84 GLN A C 1
ATOM 643 O O . GLN A 1 84 ? 23.654 13.694 -43.671 1.00 47.41 84 GLN A O 1
ATOM 648 N N . ALA A 1 85 ? 22.006 12.973 -45.004 1.00 48.12 85 ALA A N 1
ATOM 649 C CA . ALA A 1 85 ? 22.913 12.197 -45.850 1.00 48.12 85 ALA A CA 1
ATOM 650 C C . ALA A 1 85 ? 23.856 13.157 -46.609 1.00 48.12 85 ALA A C 1
ATOM 652 O O . ALA A 1 85 ? 23.373 14.190 -47.095 1.00 48.12 85 ALA A O 1
ATOM 653 N N . PRO A 1 86 ? 25.165 12.857 -46.731 1.00 55.59 86 PRO A N 1
ATOM 654 C CA . PRO A 1 86 ? 26.094 13.720 -47.450 1.00 55.59 86 PRO A CA 1
ATOM 655 C C . PRO A 1 86 ? 25.614 13.896 -48.893 1.00 55.59 86 PRO A C 1
ATOM 657 O O . PRO A 1 86 ? 25.428 12.930 -49.636 1.00 55.59 86 PRO A O 1
ATOM 660 N N . ARG A 1 87 ? 25.361 15.149 -49.286 1.00 53.31 87 ARG A N 1
ATOM 661 C CA . ARG A 1 87 ? 24.919 15.471 -50.644 1.00 53.31 87 ARG A CA 1
ATOM 662 C C . ARG A 1 87 ? 26.092 15.229 -51.583 1.00 53.31 87 ARG A C 1
ATOM 664 O O . ARG A 1 87 ? 27.054 15.988 -51.542 1.00 53.31 87 ARG A O 1
ATOM 671 N N . LEU A 1 88 ? 25.986 14.204 -52.426 1.00 58.38 88 LEU A N 1
ATOM 672 C CA . LEU A 1 88 ? 26.984 13.878 -53.444 1.00 58.38 88 LEU A CA 1
ATOM 673 C C . LEU A 1 88 ? 27.248 15.107 -54.329 1.00 58.38 88 LEU A C 1
ATOM 675 O O . LEU A 1 88 ? 26.393 15.510 -55.120 1.00 58.38 88 LEU A O 1
ATOM 679 N N . VAL A 1 89 ? 28.424 15.715 -54.170 1.00 63.12 89 VAL A N 1
ATOM 680 C CA . VAL A 1 89 ? 28.946 16.739 -55.078 1.00 63.12 89 VAL A CA 1
ATOM 681 C C . VAL A 1 89 ? 29.910 16.028 -56.014 1.00 63.12 89 VAL A C 1
ATOM 683 O O . VAL A 1 89 ? 31.035 15.720 -55.634 1.00 63.12 89 VAL A O 1
ATOM 686 N N . ILE A 1 90 ? 29.427 15.719 -57.215 1.00 66.62 90 ILE A N 1
ATOM 687 C CA . ILE A 1 90 ? 30.217 15.082 -58.268 1.00 66.62 90 ILE A CA 1
ATOM 688 C C . ILE A 1 90 ? 31.140 16.156 -58.855 1.00 66.62 90 ILE A C 1
ATOM 690 O O . ILE A 1 90 ? 30.671 17.070 -59.533 1.00 66.62 90 ILE A O 1
ATOM 694 N N . ASN A 1 91 ? 32.444 16.064 -58.590 1.00 71.62 91 ASN A N 1
ATOM 695 C CA . ASN A 1 91 ? 33.441 16.943 -59.200 1.00 71.62 91 ASN A CA 1
ATOM 696 C C . ASN A 1 91 ? 33.971 16.272 -60.471 1.00 71.62 91 ASN A C 1
ATOM 698 O O . ASN A 1 91 ? 34.981 15.565 -60.454 1.00 71.62 91 ASN A O 1
ATOM 702 N N . GLU A 1 92 ? 33.267 16.496 -61.580 1.00 74.88 92 GLU A N 1
ATOM 703 C CA . GLU A 1 92 ? 33.601 15.957 -62.909 1.00 74.88 92 GLU A CA 1
ATOM 704 C C . GLU A 1 92 ? 35.023 16.348 -63.356 1.00 74.88 92 GLU A C 1
ATOM 706 O O . GLU A 1 92 ? 35.706 15.576 -64.026 1.00 74.88 92 GLU A O 1
ATOM 711 N N . SER A 1 93 ? 35.505 17.519 -62.925 1.00 77.25 93 SER A N 1
ATOM 712 C CA . SER A 1 93 ? 36.846 18.036 -63.222 1.00 77.25 93 SER A CA 1
ATOM 713 C C . SER A 1 93 ? 37.987 17.150 -62.715 1.00 77.25 93 SER A C 1
ATOM 715 O O . SER A 1 93 ? 39.021 17.073 -63.372 1.00 77.25 93 SER A O 1
ATOM 717 N N . GLU A 1 94 ? 37.817 16.476 -61.577 1.00 74.00 94 GLU A N 1
ATOM 718 C CA . GLU A 1 94 ? 38.849 15.623 -60.975 1.00 74.00 94 GLU A CA 1
ATOM 719 C C . GLU A 1 94 ? 38.972 14.286 -61.720 1.00 74.00 94 GLU A C 1
ATOM 721 O O . GLU A 1 94 ? 40.076 13.857 -62.055 1.00 74.00 94 GLU A O 1
ATOM 726 N N . ALA A 1 95 ? 37.835 13.679 -62.073 1.00 73.81 95 ALA A N 1
ATOM 727 C CA . ALA A 1 95 ? 37.799 12.475 -62.900 1.00 73.81 95 ALA A CA 1
ATOM 728 C C . ALA A 1 95 ? 38.358 12.740 -64.311 1.00 73.81 95 ALA A C 1
ATOM 730 O O . ALA A 1 95 ? 39.132 11.943 -64.838 1.00 73.81 95 ALA A O 1
ATOM 731 N N . VAL A 1 96 ? 38.023 13.891 -64.905 1.00 78.19 96 VAL A N 1
ATOM 732 C CA . VAL A 1 96 ? 38.557 14.301 -66.212 1.00 78.19 96 VAL A CA 1
ATOM 733 C C . VAL A 1 96 ? 40.058 14.610 -66.147 1.00 78.19 96 VAL A C 1
ATOM 735 O O . VAL A 1 96 ? 40.767 14.268 -67.090 1.00 78.19 96 VAL A O 1
ATOM 738 N N . ALA A 1 97 ? 40.568 15.199 -65.059 1.00 79.31 97 ALA A N 1
ATOM 739 C CA . ALA A 1 97 ? 42.004 15.444 -64.895 1.00 79.31 97 ALA A CA 1
ATOM 740 C C . ALA A 1 97 ? 42.809 14.134 -64.866 1.00 79.31 97 ALA A C 1
ATOM 742 O O . ALA A 1 97 ? 43.785 14.008 -65.598 1.00 79.31 97 ALA A O 1
ATOM 743 N N . LEU A 1 98 ? 42.354 13.131 -64.105 1.00 75.81 98 LEU A N 1
ATOM 744 C CA . LEU A 1 98 ? 42.978 11.803 -64.089 1.00 75.81 98 LEU A CA 1
ATOM 745 C C . LEU A 1 98 ? 43.007 11.172 -65.488 1.00 75.81 98 LEU A C 1
ATOM 747 O O . LEU A 1 98 ? 44.059 10.713 -65.923 1.00 75.81 98 LEU A O 1
ATOM 751 N N . LEU A 1 99 ? 41.892 11.230 -66.227 1.00 79.50 99 LEU A N 1
ATOM 752 C CA . LEU A 1 99 ? 41.790 10.696 -67.592 1.00 79.50 99 LEU A CA 1
ATOM 753 C C . LEU A 1 99 ? 42.662 11.435 -68.627 1.00 79.50 99 LEU A C 1
ATOM 755 O O . LEU A 1 99 ? 43.040 10.835 -69.630 1.00 79.50 99 LEU A O 1
ATOM 759 N N . GLN A 1 100 ? 43.006 12.709 -68.406 1.00 80.25 100 GLN A N 1
ATOM 760 C CA . GLN A 1 100 ? 43.885 13.486 -69.298 1.00 80.25 100 GLN A CA 1
ATOM 761 C C . GLN A 1 100 ? 45.365 13.082 -69.221 1.00 80.25 100 GLN A C 1
ATOM 763 O O . GLN A 1 100 ? 46.157 13.538 -70.047 1.00 80.25 100 GLN A O 1
ATOM 768 N N . HIS A 1 101 ? 45.757 12.274 -68.234 1.00 78.12 101 HIS A N 1
ATOM 769 C CA . HIS A 1 101 ? 47.149 11.877 -68.010 1.00 78.12 101 HIS A CA 1
ATOM 770 C C . HIS A 1 101 ? 47.483 10.464 -68.517 1.00 78.12 101 HIS A C 1
ATOM 772 O O . HIS A 1 101 ? 48.640 10.064 -68.414 1.00 78.12 101 HIS A O 1
ATOM 778 N N . LEU A 1 102 ? 46.505 9.732 -69.066 1.00 81.50 102 LEU A N 1
ATOM 779 C CA . LEU A 1 102 ? 46.696 8.393 -69.637 1.00 81.50 102 LEU A CA 1
ATOM 780 C C . LEU A 1 102 ? 46.929 8.434 -71.150 1.00 81.50 102 LEU A C 1
ATOM 782 O O . LEU A 1 102 ? 46.310 9.219 -71.876 1.00 81.50 102 LEU A O 1
ATOM 786 N N . ASP A 1 103 ? 47.762 7.518 -71.635 1.00 82.81 103 ASP A N 1
ATOM 787 C CA . ASP A 1 103 ? 48.026 7.358 -73.063 1.00 82.81 103 ASP A CA 1
ATOM 788 C C . ASP A 1 103 ? 46.876 6.644 -73.797 1.00 82.81 103 ASP A C 1
ATOM 790 O O . ASP A 1 103 ? 46.045 5.934 -73.223 1.00 82.81 103 ASP A O 1
ATOM 794 N N . ARG A 1 104 ? 46.827 6.801 -75.128 1.00 81.00 104 ARG A N 1
ATOM 795 C CA . ARG A 1 104 ? 45.746 6.266 -75.983 1.00 81.00 104 ARG A CA 1
ATOM 796 C C . ARG A 1 104 ? 45.498 4.765 -75.797 1.00 81.00 104 ARG A C 1
ATOM 798 O O . ARG A 1 104 ? 44.350 4.323 -75.867 1.00 81.00 104 ARG A O 1
ATOM 805 N N . ASP A 1 105 ? 46.559 3.985 -75.626 1.00 80.00 105 ASP A N 1
ATOM 806 C CA . ASP A 1 105 ? 46.455 2.532 -75.489 1.00 80.00 105 ASP A CA 1
ATOM 807 C C . ASP A 1 105 ? 46.058 2.117 -74.060 1.00 80.00 105 ASP A C 1
ATOM 809 O O . ASP A 1 105 ? 45.380 1.105 -73.884 1.00 80.00 105 ASP A O 1
ATOM 813 N N . GLU A 1 106 ? 46.341 2.950 -73.055 1.00 77.94 106 GLU A N 1
ATOM 814 C CA . GLU A 1 106 ? 45.846 2.787 -71.682 1.00 77.94 106 GLU A CA 1
ATOM 815 C C . GLU A 1 106 ? 44.353 3.127 -71.588 1.00 77.94 106 GLU A C 1
ATOM 817 O O . GLU A 1 106 ? 43.575 2.351 -71.037 1.00 77.94 106 GLU A O 1
ATOM 822 N N . LEU A 1 107 ? 43.919 4.222 -72.223 1.00 80.50 107 LEU A N 1
ATOM 823 C CA . LEU A 1 107 ? 42.505 4.597 -72.358 1.00 80.50 107 LEU A CA 1
ATOM 824 C C . LEU A 1 107 ? 41.685 3.518 -73.086 1.00 80.50 107 LEU A C 1
ATOM 826 O O . LEU A 1 107 ? 40.537 3.256 -72.727 1.00 80.50 107 LEU A O 1
ATOM 830 N N . ARG A 1 108 ? 42.276 2.842 -74.079 1.00 79.81 108 ARG A N 1
ATOM 831 C CA . ARG A 1 108 ? 41.676 1.654 -74.713 1.00 79.81 108 ARG A CA 1
ATOM 832 C C . ARG A 1 108 ? 41.618 0.463 -73.764 1.00 79.81 108 ARG A C 1
ATOM 834 O O . ARG A 1 108 ? 40.576 -0.176 -73.675 1.00 79.81 108 ARG A O 1
ATOM 841 N N . ALA A 1 109 ? 42.694 0.195 -73.028 1.00 79.94 109 ALA A N 1
ATOM 842 C CA . ALA A 1 109 ? 42.726 -0.885 -72.048 1.00 79.94 109 ALA A CA 1
ATOM 843 C C . ALA A 1 109 ? 41.735 -0.673 -70.887 1.00 79.94 109 ALA A C 1
ATOM 845 O O . ALA A 1 109 ? 41.241 -1.666 -70.355 1.00 79.94 109 ALA A O 1
ATOM 846 N N . LEU A 1 110 ? 41.427 0.577 -70.518 1.00 80.81 110 LEU A N 1
ATOM 847 C CA . LEU A 1 110 ? 40.356 0.942 -69.581 1.00 80.81 110 LEU A CA 1
ATOM 848 C C . LEU A 1 110 ? 38.962 0.697 -70.177 1.00 80.81 110 LEU A C 1
ATOM 850 O O . LEU A 1 110 ? 38.107 0.134 -69.504 1.00 80.81 110 LEU A O 1
ATOM 854 N N . LEU A 1 111 ? 38.740 1.071 -71.442 1.00 79.50 111 LEU A N 1
ATOM 855 C CA . LEU A 1 111 ? 37.461 0.849 -72.130 1.00 79.50 111 LEU A CA 1
ATOM 856 C C . LEU A 1 111 ? 37.149 -0.646 -72.344 1.00 79.50 111 LEU A C 1
ATOM 858 O O . LEU A 1 111 ? 35.986 -1.030 -72.394 1.00 79.50 111 LEU A O 1
ATOM 862 N N . GLU A 1 112 ? 38.183 -1.479 -72.481 1.00 84.50 112 GLU A N 1
ATOM 863 C CA . GLU A 1 112 ? 38.067 -2.921 -72.733 1.00 84.50 112 GLU A CA 1
ATOM 864 C C . GLU A 1 112 ? 38.129 -3.780 -71.449 1.00 84.50 112 GLU A C 1
ATOM 866 O O . GLU A 1 112 ? 37.846 -4.974 -71.501 1.00 84.50 112 GLU A O 1
ATOM 871 N N . ASN A 1 113 ? 38.472 -3.203 -70.285 1.00 84.19 113 ASN A N 1
ATOM 872 C CA . ASN A 1 113 ? 38.534 -3.918 -69.001 1.00 84.19 113 ASN A CA 1
ATOM 873 C C . ASN A 1 113 ? 37.835 -3.137 -67.877 1.00 84.19 113 ASN A C 1
ATOM 875 O O . ASN A 1 113 ? 38.458 -2.304 -67.216 1.00 84.19 113 ASN A O 1
ATOM 879 N N . GLU A 1 114 ? 36.581 -3.495 -67.587 1.00 80.00 114 GLU A N 1
ATOM 880 C CA . GLU A 1 114 ? 35.768 -2.896 -66.513 1.00 80.00 114 GLU A CA 1
ATOM 881 C C . GLU A 1 114 ? 36.490 -2.893 -65.151 1.00 80.00 114 GLU A C 1
ATOM 883 O O . GLU A 1 114 ? 36.491 -1.879 -64.465 1.00 80.00 114 GLU A O 1
ATOM 888 N N . ASN A 1 115 ? 37.231 -3.955 -64.809 1.00 82.50 115 ASN A N 1
ATOM 889 C CA . ASN A 1 115 ? 37.998 -4.025 -63.554 1.00 82.50 115 ASN A CA 1
ATOM 890 C C . ASN A 1 115 ? 39.027 -2.885 -63.392 1.00 82.50 115 ASN A C 1
ATOM 892 O O . ASN A 1 115 ? 39.227 -2.392 -62.287 1.00 82.50 115 ASN A O 1
ATOM 896 N N . LYS A 1 116 ? 39.680 -2.451 -64.482 1.00 79.25 116 LYS A N 1
ATOM 897 C CA . LYS A 1 116 ? 40.660 -1.348 -64.434 1.00 79.25 116 LYS A CA 1
ATOM 898 C C . LYS A 1 116 ? 39.973 0.013 -64.329 1.00 79.25 116 LYS A C 1
ATOM 900 O O . LYS A 1 116 ? 40.523 0.945 -63.748 1.00 79.25 116 LYS A O 1
ATOM 905 N N . LEU A 1 117 ? 38.772 0.124 -64.899 1.00 81.06 117 LEU A N 1
ATOM 906 C CA . LEU A 1 117 ? 37.911 1.288 -64.729 1.00 81.06 117 LEU A CA 1
ATOM 907 C C . LEU A 1 117 ? 37.442 1.392 -63.268 1.00 81.06 117 LEU A C 1
ATOM 909 O O . LEU A 1 117 ? 37.517 2.472 -62.691 1.00 81.06 117 LEU A O 1
ATOM 913 N N . ASP A 1 118 ? 37.044 0.274 -62.654 1.00 82.25 118 ASP A N 1
ATOM 914 C CA . ASP A 1 118 ? 36.662 0.202 -61.239 1.00 82.25 118 ASP A CA 1
ATOM 915 C C . ASP A 1 118 ? 37.827 0.542 -60.295 1.00 82.25 118 ASP A C 1
ATOM 917 O O . ASP A 1 118 ? 37.616 1.250 -59.311 1.00 82.25 118 ASP A O 1
ATOM 921 N N . GLU A 1 119 ? 39.053 0.097 -60.593 1.00 83.75 119 GLU A N 1
ATOM 922 C CA . GLU A 1 119 ? 40.267 0.500 -59.862 1.00 83.75 119 GLU A CA 1
ATOM 923 C C . GLU A 1 119 ? 40.480 2.024 -59.935 1.00 83.75 119 GLU A C 1
ATOM 925 O O . GLU A 1 119 ? 40.609 2.677 -58.899 1.00 83.75 119 GLU A O 1
ATOM 930 N N . LEU A 1 120 ? 40.408 2.620 -61.133 1.00 81.00 120 LEU A N 1
ATOM 931 C CA . LEU A 1 120 ? 40.529 4.074 -61.315 1.00 81.00 120 LEU A CA 1
ATOM 932 C C . LEU A 1 120 ? 39.407 4.853 -60.600 1.00 81.00 120 LEU A C 1
ATOM 934 O O . LEU A 1 120 ? 39.652 5.921 -60.039 1.00 81.00 120 LEU A O 1
ATOM 938 N N . VAL A 1 121 ? 38.181 4.319 -60.587 1.00 82.25 121 VAL A N 1
ATOM 939 C CA . VAL A 1 121 ? 37.033 4.904 -59.874 1.00 82.25 121 VAL A CA 1
ATOM 940 C C . VAL A 1 121 ? 37.209 4.805 -58.357 1.00 82.25 121 VAL A C 1
ATOM 942 O O . VAL A 1 121 ? 36.915 5.772 -57.657 1.00 82.25 121 VAL A O 1
ATOM 945 N N . GLN A 1 122 ? 37.728 3.691 -57.834 1.00 83.12 122 GLN A N 1
ATOM 946 C CA . GLN A 1 122 ? 38.106 3.570 -56.421 1.00 83.12 122 GLN A CA 1
ATOM 947 C C . GLN A 1 122 ? 39.250 4.519 -56.051 1.00 83.12 122 GLN A C 1
ATOM 949 O O . GLN A 1 122 ? 39.318 4.975 -54.907 1.00 83.12 122 GLN A O 1
ATOM 954 N N . ASP A 1 123 ? 40.124 4.854 -57.003 1.00 81.06 123 ASP A N 1
ATOM 955 C CA . ASP A 1 123 ? 41.232 5.768 -56.763 1.00 81.06 123 ASP A CA 1
ATOM 956 C C . ASP A 1 123 ? 40.830 7.250 -56.663 1.00 81.06 123 ASP A C 1
ATOM 958 O O . ASP A 1 123 ? 41.570 8.025 -56.041 1.00 81.06 123 ASP A O 1
ATOM 962 N N . LEU A 1 124 ? 39.648 7.632 -57.167 1.00 83.94 124 LEU A N 1
ATOM 963 C CA . LEU A 1 124 ? 39.083 8.981 -57.035 1.00 83.94 124 LEU A CA 1
ATOM 964 C C . LEU A 1 124 ? 38.974 9.404 -55.562 1.00 83.94 124 LEU A C 1
ATOM 966 O O . LEU A 1 124 ? 38.338 8.729 -54.746 1.00 83.94 124 LEU A O 1
ATOM 970 N N . MET A 1 125 ? 39.492 10.593 -55.232 1.00 81.00 125 MET A N 1
ATOM 971 C CA . MET A 1 125 ? 39.403 11.158 -53.877 1.00 81.00 125 MET A CA 1
ATOM 972 C C . MET A 1 125 ? 37.959 11.262 -53.378 1.00 81.00 125 MET A C 1
ATOM 974 O O . MET A 1 125 ? 37.696 11.019 -52.206 1.00 81.00 125 MET A O 1
ATOM 978 N N . GLN A 1 126 ? 37.006 11.558 -54.265 1.00 79.75 126 GLN A N 1
ATOM 979 C CA . GLN A 1 126 ? 35.575 11.555 -53.949 1.00 79.75 126 GLN A CA 1
ATOM 980 C C . GLN A 1 126 ? 35.093 10.199 -53.412 1.00 79.75 126 GLN A C 1
ATOM 982 O O . GLN A 1 126 ? 34.401 10.161 -52.396 1.00 79.75 126 GLN A O 1
ATOM 987 N N . VAL A 1 127 ? 35.481 9.087 -54.046 1.00 83.38 127 VAL A N 1
ATOM 988 C CA . VAL A 1 127 ? 35.071 7.733 -53.633 1.00 83.38 127 VAL A CA 1
ATOM 989 C C . VAL A 1 127 ? 35.761 7.333 -52.328 1.00 83.38 127 VAL A C 1
ATOM 991 O O . VAL A 1 127 ? 35.098 6.825 -51.423 1.00 83.38 127 VAL A O 1
ATOM 994 N N . LYS A 1 128 ? 37.052 7.656 -52.176 1.00 85.12 128 LYS A N 1
ATOM 995 C CA . LYS A 1 128 ? 37.806 7.453 -50.926 1.00 85.12 128 LYS A CA 1
ATOM 996 C C . LYS A 1 128 ? 37.202 8.226 -49.751 1.00 85.12 128 LYS A C 1
ATOM 998 O O . LYS A 1 128 ? 36.967 7.633 -48.701 1.00 85.12 128 LYS A O 1
ATOM 1003 N N . ASN A 1 129 ? 36.866 9.503 -49.944 1.00 84.56 129 ASN A N 1
ATOM 1004 C CA . ASN A 1 129 ? 36.220 10.333 -48.925 1.00 84.56 129 ASN A CA 1
ATOM 1005 C C . ASN A 1 129 ? 34.838 9.776 -48.539 1.00 84.56 129 ASN A C 1
ATOM 1007 O O . ASN A 1 129 ? 34.552 9.637 -47.355 1.00 84.56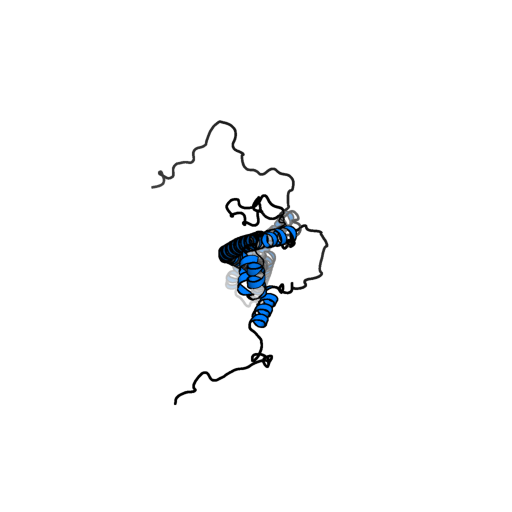 129 ASN A O 1
ATOM 1011 N N . ILE A 1 130 ? 34.010 9.372 -49.513 1.00 84.25 130 ILE A N 1
ATOM 1012 C CA . ILE A 1 130 ? 32.697 8.753 -49.246 1.00 84.25 130 ILE A CA 1
ATOM 1013 C C . ILE A 1 130 ? 32.844 7.446 -48.454 1.00 84.25 130 ILE A C 1
ATOM 1015 O O . ILE A 1 130 ? 32.060 7.188 -47.539 1.00 84.25 130 ILE A O 1
ATOM 1019 N N . GLN A 1 131 ? 33.836 6.614 -48.781 1.00 84.06 131 GLN A N 1
ATOM 1020 C CA . GL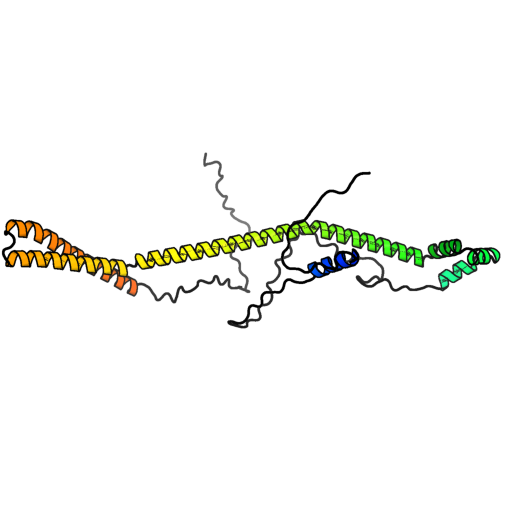N A 1 131 ? 34.084 5.365 -48.063 1.00 84.06 131 GLN A CA 1
ATOM 1021 C C . GLN A 1 131 ? 34.610 5.623 -46.639 1.00 84.06 131 GLN A C 1
ATOM 1023 O O . GLN A 1 131 ? 34.148 4.972 -45.703 1.00 84.06 131 GLN A O 1
ATOM 1028 N N . GLN A 1 132 ? 35.475 6.625 -46.445 1.00 87.00 132 GLN A N 1
ATOM 1029 C CA . GLN A 1 132 ? 35.935 7.066 -45.124 1.00 87.00 132 GLN A CA 1
ATOM 1030 C C . GLN A 1 132 ? 34.788 7.633 -44.268 1.00 87.00 132 GLN A C 1
ATOM 1032 O O . GLN A 1 132 ? 34.644 7.247 -43.107 1.00 87.00 132 GLN A O 1
ATOM 1037 N N . ASP A 1 133 ? 33.940 8.499 -44.830 1.00 84.75 133 ASP A N 1
ATOM 1038 C CA . ASP A 1 133 ? 32.762 9.050 -44.149 1.00 84.75 133 ASP A CA 1
ATOM 1039 C C . ASP A 1 133 ? 31.784 7.933 -43.761 1.00 84.75 133 ASP A C 1
ATOM 1041 O O . ASP A 1 133 ? 31.287 7.888 -42.634 1.00 84.75 133 ASP A O 1
ATOM 1045 N N . ARG A 1 134 ? 31.554 6.971 -44.664 1.00 87.12 134 ARG A N 1
ATOM 1046 C CA . ARG A 1 134 ? 30.743 5.776 -44.400 1.00 87.12 134 ARG A CA 1
ATOM 1047 C C . ARG A 1 134 ? 31.309 4.952 -43.246 1.00 87.12 134 ARG A C 1
ATOM 1049 O O . ARG A 1 134 ? 30.544 4.544 -42.373 1.00 87.12 134 ARG A O 1
ATOM 1056 N N . GLU A 1 135 ? 32.612 4.694 -43.225 1.00 89.12 135 GLU A N 1
ATOM 1057 C CA . GLU A 1 135 ? 33.270 3.952 -42.144 1.00 89.12 135 GLU A CA 1
ATOM 1058 C C . GLU A 1 135 ? 33.201 4.706 -40.812 1.00 89.12 135 GLU A C 1
ATOM 1060 O O . GLU A 1 135 ? 32.879 4.103 -39.786 1.00 89.12 135 GLU A O 1
ATOM 1065 N N . MET A 1 136 ? 33.383 6.029 -40.826 1.00 87.94 136 MET A N 1
ATOM 1066 C CA . MET A 1 136 ? 33.233 6.885 -39.648 1.00 87.94 136 MET A CA 1
ATOM 1067 C C . MET A 1 136 ? 31.792 6.879 -39.112 1.00 87.94 136 MET A C 1
ATOM 1069 O O . MET A 1 136 ? 31.581 6.730 -37.905 1.00 87.94 136 MET A O 1
ATOM 1073 N N . MET A 1 137 ? 30.790 6.971 -39.993 1.00 82.75 137 MET A N 1
ATOM 1074 C CA . MET A 1 137 ? 29.375 6.872 -39.619 1.00 82.75 137 MET A CA 1
ATOM 1075 C C . MET A 1 137 ? 29.015 5.481 -39.086 1.00 82.75 137 MET A C 1
ATOM 1077 O O . MET A 1 137 ? 28.277 5.386 -38.105 1.00 82.75 137 MET A O 1
ATOM 1081 N N . LEU A 1 138 ? 29.542 4.405 -39.680 1.00 87.69 138 LEU A N 1
ATOM 1082 C CA . LEU A 1 138 ? 29.338 3.036 -39.196 1.00 87.69 138 LEU A CA 1
ATOM 1083 C C . LEU A 1 138 ? 29.981 2.820 -37.822 1.00 87.69 138 LEU A C 1
ATOM 1085 O O . LEU A 1 138 ? 29.339 2.246 -36.944 1.00 87.69 138 LEU A O 1
ATOM 1089 N N . ALA A 1 139 ? 31.202 3.316 -37.606 1.00 87.75 139 ALA A N 1
ATOM 1090 C CA . ALA A 1 139 ? 31.868 3.271 -36.308 1.00 87.75 139 ALA A CA 1
ATOM 1091 C C . ALA A 1 139 ? 31.081 4.058 -35.246 1.00 87.75 139 ALA A C 1
ATOM 1093 O O . ALA A 1 139 ? 30.783 3.520 -34.181 1.00 87.75 139 ALA A O 1
ATOM 1094 N N . SER A 1 140 ? 30.653 5.286 -35.562 1.00 86.12 140 SER A N 1
ATOM 1095 C CA . SER A 1 140 ? 29.828 6.114 -34.674 1.00 86.12 140 SER A CA 1
ATOM 1096 C C . SER A 1 140 ? 28.490 5.445 -34.332 1.00 86.12 140 SER A C 1
ATOM 1098 O O . SER A 1 140 ? 28.124 5.349 -33.159 1.00 86.12 140 SER A O 1
ATOM 1100 N N . ASN A 1 141 ? 27.781 4.914 -35.335 1.00 92.12 141 ASN A N 1
ATOM 1101 C CA . ASN A 1 141 ? 26.513 4.215 -35.137 1.00 92.12 141 ASN A CA 1
ATOM 1102 C C . ASN A 1 141 ? 26.685 2.942 -34.296 1.00 92.12 141 ASN A C 1
ATOM 1104 O O . ASN A 1 141 ? 25.881 2.698 -33.396 1.00 92.12 141 ASN A O 1
ATOM 1108 N N . LYS A 1 142 ? 27.759 2.177 -34.532 1.00 92.06 142 LYS A N 1
ATOM 1109 C CA . LYS A 1 142 ? 28.115 0.998 -33.739 1.00 92.06 142 LYS A CA 1
ATOM 1110 C C . LYS A 1 142 ? 28.364 1.369 -32.276 1.00 92.06 142 LYS A C 1
ATOM 1112 O O . LYS A 1 142 ? 27.729 0.781 -31.407 1.00 92.06 142 LYS A O 1
ATOM 1117 N N . SER A 1 143 ? 29.197 2.373 -31.997 1.00 92.00 143 SER A N 1
ATOM 1118 C CA . SER A 1 143 ? 29.460 2.826 -30.623 1.00 92.00 143 SER A CA 1
ATOM 1119 C C . SER A 1 143 ? 28.197 3.342 -29.921 1.00 92.00 143 SER A C 1
ATOM 1121 O O . SER A 1 143 ? 27.989 3.061 -28.742 1.00 92.00 143 SER A O 1
ATOM 1123 N N . LEU A 1 144 ? 27.309 4.039 -30.642 1.00 88.69 144 LEU A N 1
ATOM 1124 C CA . LEU A 1 144 ? 26.000 4.449 -30.120 1.00 88.69 144 LEU A CA 1
ATOM 1125 C C . LEU A 1 144 ? 25.090 3.247 -29.830 1.00 88.69 144 LEU A C 1
ATOM 1127 O O . LEU A 1 144 ? 24.397 3.236 -28.814 1.00 88.69 144 LEU A O 1
ATOM 1131 N N . ALA A 1 145 ? 25.082 2.229 -30.692 1.00 87.44 145 ALA A N 1
ATOM 1132 C CA . ALA A 1 145 ? 24.323 1.001 -30.475 1.00 87.44 145 ALA A CA 1
ATOM 1133 C C . ALA A 1 145 ? 24.852 0.213 -29.264 1.00 87.44 145 ALA A C 1
ATOM 1135 O O . ALA A 1 145 ? 24.054 -0.208 -28.431 1.00 87.44 145 ALA A O 1
ATOM 1136 N N . GLU A 1 146 ? 26.171 0.075 -29.126 1.00 87.12 146 GLU A N 1
ATOM 1137 C CA . GLU A 1 146 ? 26.833 -0.596 -27.999 1.00 87.12 146 GLU A CA 1
ATOM 1138 C C . GLU A 1 146 ? 26.538 0.116 -26.668 1.00 87.12 146 GLU A C 1
ATOM 1140 O O . GLU A 1 146 ? 26.048 -0.520 -25.736 1.00 87.12 146 GLU A O 1
ATOM 1145 N N . TYR A 1 147 ? 26.682 1.444 -26.607 1.00 92.25 147 TYR A N 1
ATOM 1146 C CA . TYR A 1 147 ? 26.316 2.247 -25.430 1.00 92.25 147 TYR A CA 1
ATOM 1147 C C . TYR A 1 147 ? 24.817 2.149 -25.081 1.00 92.25 147 TYR A C 1
ATOM 1149 O O . TYR A 1 147 ? 24.431 2.005 -23.918 1.00 92.25 147 TYR A O 1
ATOM 1157 N N . ASN A 1 148 ? 23.939 2.166 -26.090 1.00 90.50 148 ASN A N 1
ATOM 1158 C CA . ASN A 1 148 ? 22.503 1.965 -25.885 1.00 90.50 148 ASN A CA 1
ATOM 1159 C C . ASN A 1 148 ? 22.171 0.541 -25.393 1.00 90.50 148 ASN A C 1
ATOM 1161 O O . ASN A 1 148 ? 21.167 0.364 -24.702 1.00 90.50 148 ASN A O 1
ATOM 1165 N N . LEU A 1 149 ? 22.969 -0.475 -25.740 1.00 92.88 149 LEU A N 1
ATOM 1166 C CA . LEU A 1 149 ? 22.835 -1.835 -25.208 1.00 92.88 149 LEU A CA 1
ATOM 1167 C C . LEU A 1 149 ? 23.337 -1.930 -23.760 1.00 92.88 149 LEU A C 1
ATOM 1169 O O . LEU A 1 149 ? 22.689 -2.593 -22.954 1.00 92.88 149 LEU A O 1
ATOM 1173 N N . GLU A 1 150 ? 24.415 -1.223 -23.413 1.00 91.94 150 GLU A N 1
ATOM 1174 C CA . GLU A 1 150 ? 24.975 -1.155 -22.055 1.00 91.94 150 GLU A CA 1
ATOM 1175 C C . GLU A 1 150 ? 24.017 -0.490 -21.047 1.00 91.94 150 GLU A C 1
ATOM 1177 O O . GLU A 1 150 ? 23.883 -0.950 -19.913 1.00 91.94 150 GLU A O 1
ATOM 1182 N N . ILE A 1 151 ? 23.284 0.555 -21.453 1.00 92.94 151 ILE A N 1
ATOM 1183 C CA . ILE A 1 151 ? 22.339 1.257 -20.562 1.00 92.94 151 ILE A CA 1
ATOM 1184 C C . ILE A 1 151 ? 21.037 0.479 -20.319 1.00 92.94 151 ILE A C 1
ATOM 1186 O O . ILE A 1 151 ? 20.450 0.593 -19.238 1.00 92.94 151 ILE A O 1
ATOM 1190 N N . ARG A 1 152 ? 20.573 -0.320 -21.289 1.00 90.50 152 ARG A N 1
ATOM 1191 C CA . ARG A 1 152 ? 19.317 -1.091 -21.189 1.00 90.50 152 ARG A CA 1
ATOM 1192 C C . ARG A 1 152 ? 19.151 -1.900 -19.894 1.00 90.50 152 ARG A C 1
ATOM 1194 O O . ARG A 1 152 ? 18.082 -1.755 -19.304 1.00 90.50 152 ARG A O 1
ATOM 1201 N N . PRO A 1 153 ? 20.120 -2.713 -19.419 1.00 92.25 153 PRO A N 1
ATOM 1202 C CA . PRO A 1 153 ? 19.959 -3.465 -18.173 1.00 92.25 153 PRO A CA 1
ATOM 1203 C C . PRO A 1 153 ? 19.701 -2.556 -16.966 1.00 92.25 153 PRO A C 1
ATOM 1205 O O . PRO A 1 153 ? 18.740 -2.787 -16.239 1.00 92.25 153 PRO A O 1
ATOM 1208 N N . ARG A 1 154 ? 20.472 -1.471 -16.800 1.00 93.44 154 ARG A N 1
ATOM 1209 C CA . ARG A 1 154 ? 20.284 -0.505 -15.702 1.00 93.44 154 ARG A CA 1
ATOM 1210 C C . ARG A 1 154 ? 18.934 0.216 -15.784 1.00 93.44 154 ARG A C 1
ATOM 1212 O O . ARG A 1 154 ? 18.308 0.489 -14.762 1.00 93.44 154 ARG A O 1
ATOM 1219 N N . PHE A 1 155 ? 18.484 0.547 -16.994 1.00 93.88 155 PHE A N 1
ATOM 1220 C CA . PHE A 1 155 ? 17.173 1.164 -17.202 1.00 93.88 155 PHE A CA 1
ATOM 1221 C C . PHE A 1 155 ? 16.030 0.205 -16.838 1.00 93.88 155 PHE A C 1
ATOM 1223 O O . PHE A 1 155 ? 15.078 0.604 -16.167 1.00 93.88 155 PHE A O 1
ATOM 1230 N N . GLU A 1 156 ? 16.136 -1.064 -17.237 1.00 94.50 156 GLU A N 1
ATOM 1231 C CA . GLU A 1 156 ? 15.130 -2.080 -16.929 1.00 94.50 156 GLU A CA 1
ATOM 1232 C C . GLU A 1 156 ? 15.126 -2.448 -15.434 1.00 94.50 156 GLU A C 1
ATOM 1234 O O . GLU A 1 156 ? 14.053 -2.579 -14.854 1.00 94.50 156 GLU A O 1
ATOM 1239 N N . GLU A 1 157 ? 16.288 -2.506 -14.775 1.00 96.00 157 GLU A N 1
ATOM 1240 C CA . GLU A 1 157 ? 16.414 -2.661 -13.315 1.00 96.00 157 GLU A CA 1
ATOM 1241 C C . GLU A 1 157 ? 15.729 -1.513 -12.554 1.00 96.00 157 GLU A C 1
ATOM 1243 O O . GLU A 1 157 ? 14.942 -1.747 -11.632 1.00 96.00 157 GLU A O 1
ATOM 1248 N N . LEU A 1 158 ? 15.964 -0.259 -12.962 1.00 96.44 158 LEU A N 1
ATOM 1249 C CA . LEU A 1 158 ? 15.306 0.904 -12.361 1.00 96.44 158 LEU A CA 1
ATOM 1250 C C . LEU A 1 158 ? 13.783 0.850 -12.564 1.00 96.44 158 LEU A C 1
ATOM 1252 O O . LEU A 1 158 ? 13.022 1.102 -11.630 1.00 96.44 158 LEU A O 1
ATOM 1256 N N . LYS A 1 159 ? 13.329 0.469 -13.761 1.00 96.62 159 LYS A N 1
ATOM 1257 C CA . LYS A 1 159 ? 11.909 0.282 -14.094 1.00 96.62 159 LYS A CA 1
ATOM 1258 C C . LYS A 1 159 ? 11.260 -0.835 -13.267 1.00 96.62 159 LYS A C 1
ATOM 1260 O O . LYS A 1 159 ? 10.159 -0.640 -12.756 1.00 96.62 159 LYS A O 1
ATOM 1265 N N . GLN A 1 160 ? 11.944 -1.964 -13.074 1.00 96.50 160 GLN A N 1
ATOM 1266 C CA . GLN A 1 160 ? 11.502 -3.046 -12.187 1.00 96.50 160 GLN A CA 1
ATOM 1267 C C . GLN A 1 160 ? 11.449 -2.595 -10.722 1.00 96.50 160 GLN A C 1
ATOM 1269 O O . GLN A 1 160 ? 10.486 -2.906 -10.024 1.00 96.50 160 GLN A O 1
ATOM 1274 N N . THR A 1 161 ? 12.427 -1.806 -10.273 1.00 96.31 161 THR A N 1
ATOM 1275 C CA . THR A 1 161 ? 12.463 -1.234 -8.917 1.00 96.31 161 THR A CA 1
ATOM 1276 C C . THR A 1 161 ? 11.282 -0.291 -8.680 1.00 96.31 161 THR A C 1
ATOM 1278 O O . THR A 1 161 ? 10.588 -0.414 -7.674 1.00 96.31 161 THR A O 1
ATOM 1281 N N . ILE A 1 162 ? 10.982 0.600 -9.632 1.00 97.50 162 ILE A N 1
ATOM 1282 C CA . ILE A 1 162 ? 9.811 1.489 -9.573 1.00 97.50 162 ILE A CA 1
ATOM 1283 C C . ILE A 1 162 ? 8.509 0.675 -9.544 1.00 97.50 162 ILE A C 1
ATOM 1285 O O . ILE A 1 162 ? 7.644 0.945 -8.711 1.00 97.50 162 ILE A O 1
ATOM 1289 N N . ALA A 1 163 ? 8.378 -0.348 -10.396 1.00 96.44 163 ALA A N 1
ATOM 1290 C CA . ALA A 1 163 ? 7.201 -1.216 -10.420 1.00 96.44 163 ALA A CA 1
ATOM 1291 C C . ALA A 1 163 ? 7.011 -1.987 -9.099 1.00 96.44 163 ALA A C 1
ATOM 1293 O O . ALA A 1 163 ? 5.890 -2.067 -8.594 1.00 96.44 163 ALA A O 1
ATOM 1294 N N . LYS A 1 164 ? 8.100 -2.496 -8.505 1.00 97.06 164 LYS A N 1
ATOM 1295 C CA . LYS A 1 164 ? 8.091 -3.147 -7.188 1.00 97.06 164 LYS A CA 1
ATOM 1296 C C . LYS A 1 164 ? 7.644 -2.176 -6.094 1.00 97.06 164 LYS A C 1
ATOM 1298 O O . LYS A 1 164 ? 6.715 -2.495 -5.359 1.00 97.06 164 LYS A O 1
ATOM 1303 N N . ASN A 1 165 ? 8.253 -0.993 -6.021 1.00 97.69 165 ASN A N 1
ATOM 1304 C CA . ASN A 1 165 ? 7.924 0.012 -5.009 1.00 97.69 165 ASN A CA 1
ATOM 1305 C C . ASN A 1 165 ? 6.462 0.475 -5.135 1.00 97.69 165 ASN A C 1
ATOM 1307 O O . ASN A 1 165 ? 5.780 0.648 -4.130 1.00 97.69 165 ASN A O 1
ATOM 1311 N N . TYR A 1 166 ? 5.949 0.625 -6.361 1.00 97.81 166 TYR A N 1
ATOM 1312 C CA . TYR A 1 166 ? 4.543 0.955 -6.595 1.00 97.81 166 TYR A CA 1
ATOM 1313 C C . TYR A 1 166 ? 3.597 -0.163 -6.127 1.00 97.81 166 TYR A C 1
ATOM 1315 O O . TYR A 1 166 ? 2.586 0.116 -5.482 1.00 97.81 166 TYR A O 1
ATOM 1323 N N . ALA A 1 167 ? 3.937 -1.429 -6.396 1.00 96.75 167 ALA A N 1
ATOM 1324 C CA . ALA A 1 167 ? 3.174 -2.576 -5.905 1.00 96.75 167 ALA A CA 1
ATOM 1325 C C . ALA A 1 167 ? 3.187 -2.666 -4.367 1.00 96.75 167 ALA A C 1
ATOM 1327 O O . ALA A 1 167 ? 2.147 -2.919 -3.764 1.00 96.75 167 ALA A O 1
ATOM 1328 N N . GLU A 1 168 ? 4.328 -2.400 -3.729 1.00 97.25 168 GLU A N 1
ATOM 1329 C CA . GLU A 1 168 ? 4.468 -2.356 -2.269 1.00 97.25 168 GLU A CA 1
ATOM 1330 C C . GLU A 1 168 ? 3.633 -1.225 -1.648 1.00 97.25 168 GLU A C 1
ATOM 1332 O O . GLU A 1 168 ? 2.847 -1.475 -0.735 1.00 97.25 168 GLU A O 1
ATOM 1337 N N . ILE A 1 169 ? 3.699 -0.007 -2.199 1.00 97.88 169 ILE A N 1
ATOM 1338 C CA . ILE A 1 169 ? 2.854 1.126 -1.780 1.00 97.88 169 ILE A CA 1
ATOM 1339 C C . ILE A 1 169 ? 1.366 0.794 -1.952 1.00 97.88 169 ILE A C 1
ATOM 1341 O O . ILE A 1 169 ? 0.561 1.111 -1.076 1.00 97.88 169 ILE A O 1
ATOM 1345 N N . SER A 1 170 ? 0.985 0.132 -3.049 1.00 95.56 170 SER A N 1
ATOM 1346 C CA . SER A 1 170 ? -0.396 -0.305 -3.276 1.00 95.56 170 SER A CA 1
ATOM 1347 C C . SER A 1 170 ? -0.853 -1.316 -2.218 1.00 95.56 170 SER A C 1
ATOM 1349 O O . SER A 1 170 ? -1.923 -1.137 -1.642 1.00 95.56 170 SER A O 1
ATOM 1351 N N . GLN A 1 171 ? -0.025 -2.314 -1.886 1.00 97.50 171 GLN A N 1
ATOM 1352 C CA . GLN A 1 171 ? -0.318 -3.284 -0.824 1.00 97.50 171 GLN A CA 1
ATOM 1353 C C . GLN A 1 171 ? -0.420 -2.627 0.558 1.00 97.50 171 GLN A C 1
ATOM 1355 O O . GLN A 1 171 ? -1.342 -2.936 1.308 1.00 97.50 171 GLN A O 1
ATOM 1360 N N . LEU A 1 172 ? 0.493 -1.710 0.894 1.00 97.19 172 LEU A N 1
ATOM 1361 C CA . LEU A 1 172 ? 0.456 -0.962 2.155 1.00 97.19 172 LEU A CA 1
ATOM 1362 C C . LEU A 1 172 ? -0.793 -0.077 2.250 1.00 97.19 172 LEU A C 1
ATOM 1364 O O . LEU A 1 172 ? -1.410 -0.018 3.309 1.00 97.19 172 LEU A O 1
ATOM 1368 N N . LYS A 1 173 ? -1.213 0.553 1.146 1.00 96.38 173 LYS A N 1
ATOM 1369 C CA . LYS A 1 173 ? -2.458 1.330 1.087 1.00 96.38 173 LYS A CA 1
ATOM 1370 C C . LYS A 1 173 ? -3.695 0.453 1.302 1.00 96.38 173 LYS A C 1
ATOM 1372 O O . LYS A 1 173 ? -4.605 0.883 2.005 1.00 96.38 173 LYS A O 1
ATOM 1377 N N . THR A 1 174 ? -3.732 -0.752 0.729 1.00 96.12 174 THR A N 1
ATOM 1378 C CA . THR A 1 174 ? -4.831 -1.705 0.958 1.00 96.12 174 THR A CA 1
ATOM 1379 C C . THR A 1 174 ? -4.879 -2.151 2.418 1.00 96.12 174 THR A C 1
ATOM 1381 O O . THR A 1 174 ? -5.927 -2.022 3.037 1.00 96.12 174 THR A O 1
ATOM 1384 N N . LYS A 1 175 ? -3.741 -2.555 3.003 1.00 96.94 175 LYS A N 1
ATOM 1385 C CA . LYS A 1 175 ? -3.661 -2.917 4.431 1.00 96.94 175 LYS A CA 1
ATOM 1386 C C . LYS A 1 175 ? -4.095 -1.775 5.346 1.00 96.94 175 LYS A C 1
ATOM 1388 O O . LYS A 1 175 ? -4.886 -1.992 6.247 1.00 96.94 175 LYS A O 1
ATOM 1393 N N . LEU A 1 176 ? -3.652 -0.546 5.071 1.00 96.94 176 LEU A N 1
ATOM 1394 C CA . LEU A 1 176 ? -4.077 0.629 5.830 1.00 96.94 176 LEU A CA 1
ATOM 1395 C C . LEU A 1 176 ? -5.596 0.852 5.745 1.00 96.94 176 LEU A C 1
ATOM 1397 O O . LEU A 1 176 ? -6.209 1.224 6.738 1.00 96.94 176 LEU A O 1
ATOM 1401 N N . ALA A 1 177 ? -6.214 0.622 4.583 1.00 95.69 177 ALA A N 1
ATOM 1402 C CA . ALA A 1 177 ? -7.666 0.716 4.435 1.00 95.69 177 ALA A CA 1
ATOM 1403 C C . ALA A 1 177 ? -8.408 -0.406 5.190 1.00 95.69 177 ALA A C 1
ATOM 1405 O O . ALA A 1 177 ? -9.443 -0.140 5.798 1.00 95.69 177 ALA A O 1
ATOM 1406 N N . GLU A 1 178 ? -7.866 -1.628 5.197 1.00 96.56 178 GLU A N 1
ATOM 1407 C CA . GLU A 1 178 ? -8.367 -2.751 6.005 1.00 96.56 178 GLU A CA 1
ATOM 1408 C C . GLU A 1 178 ? -8.255 -2.447 7.510 1.00 96.56 178 GLU A C 1
ATOM 1410 O O . GLU A 1 178 ? -9.238 -2.583 8.235 1.00 96.56 178 GLU A O 1
ATOM 1415 N N . ASP A 1 179 ? -7.103 -1.956 7.974 1.00 95.50 179 ASP A N 1
ATOM 1416 C CA . ASP A 1 179 ? -6.860 -1.578 9.371 1.00 95.50 179 ASP A CA 1
ATOM 1417 C C . ASP A 1 179 ? -7.765 -0.421 9.824 1.00 95.50 179 ASP A C 1
ATOM 1419 O O . ASP A 1 179 ? -8.311 -0.466 10.925 1.00 95.50 179 ASP A O 1
ATOM 1423 N N . ILE A 1 180 ? -7.989 0.588 8.972 1.00 94.25 180 ILE A N 1
ATOM 1424 C CA . ILE A 1 180 ? -8.953 1.670 9.236 1.00 94.25 180 ILE A CA 1
ATOM 1425 C C . ILE A 1 180 ? -10.380 1.114 9.334 1.00 94.25 180 ILE A C 1
ATOM 1427 O O . ILE A 1 180 ? -11.102 1.489 10.253 1.00 94.25 180 ILE A O 1
ATOM 1431 N N . GLY A 1 181 ? -10.783 0.200 8.444 1.00 93.38 181 GLY A N 1
ATOM 1432 C CA . GLY A 1 181 ? -12.096 -0.451 8.513 1.00 93.38 181 GLY A CA 1
ATOM 1433 C C . GLY A 1 181 ? -12.274 -1.296 9.780 1.00 93.38 181 GLY A C 1
ATOM 1434 O O . GLY A 1 181 ? -13.314 -1.229 10.432 1.00 93.38 181 GLY A O 1
ATOM 1435 N N . ASN A 1 182 ? -11.238 -2.035 10.184 1.00 92.69 182 ASN A N 1
ATOM 1436 C CA . ASN A 1 182 ? -11.223 -2.792 11.437 1.00 92.69 182 ASN A CA 1
ATOM 1437 C C . ASN A 1 182 ? -11.330 -1.864 12.659 1.00 92.69 182 ASN A C 1
ATOM 1439 O O . ASN A 1 182 ? -12.083 -2.156 13.589 1.00 92.69 182 ASN A O 1
ATOM 1443 N N . LEU A 1 183 ? -10.609 -0.737 12.654 1.00 91.31 183 LEU A N 1
ATOM 1444 C CA . LEU A 1 183 ? -10.696 0.275 13.707 1.00 91.31 183 LEU A CA 1
ATOM 1445 C C . LEU A 1 183 ? -12.078 0.926 13.764 1.00 91.31 183 LEU A C 1
ATOM 1447 O O . LEU A 1 183 ? -12.595 1.079 14.863 1.00 91.31 183 LEU A O 1
ATOM 1451 N N . ASP A 1 184 ? -12.700 1.257 12.632 1.00 87.75 184 ASP A N 1
ATOM 1452 C CA . ASP A 1 184 ? -14.061 1.806 12.592 1.00 87.75 184 ASP A CA 1
ATOM 1453 C C . ASP A 1 184 ? -15.087 0.816 13.170 1.00 87.75 184 ASP A C 1
ATOM 1455 O O . ASP A 1 184 ? -15.889 1.179 14.028 1.00 87.75 184 ASP A O 1
ATOM 1459 N N . VAL A 1 185 ? -14.998 -0.475 12.826 1.00 86.88 185 VAL A N 1
ATOM 1460 C CA . VAL A 1 185 ? -15.840 -1.521 13.439 1.00 86.88 185 VAL A CA 1
ATOM 1461 C C . VAL A 1 185 ? -15.624 -1.612 14.956 1.00 86.88 185 VAL A C 1
ATOM 1463 O O . VAL A 1 185 ? -16.597 -1.723 15.703 1.00 86.88 185 VAL A O 1
ATOM 1466 N N . ILE A 1 186 ? -14.379 -1.539 15.438 1.00 82.56 186 ILE A N 1
ATOM 1467 C CA . ILE A 1 186 ? -14.082 -1.553 16.881 1.00 82.56 186 ILE A CA 1
ATOM 1468 C C . ILE A 1 186 ? -14.614 -0.285 17.562 1.00 82.56 186 ILE A C 1
ATOM 1470 O O . ILE A 1 186 ? -15.252 -0.395 18.605 1.00 82.56 186 ILE A O 1
ATOM 1474 N N . LEU A 1 187 ? -14.402 0.896 16.978 1.00 81.94 187 LEU A N 1
ATOM 1475 C CA . LEU A 1 187 ? -14.858 2.183 17.511 1.00 81.94 187 LEU A CA 1
ATOM 1476 C C . LEU A 1 187 ? -16.385 2.287 17.546 1.00 81.94 187 LEU A C 1
ATOM 1478 O O . LEU A 1 187 ? -16.924 2.814 18.514 1.00 81.94 187 LEU A O 1
ATOM 1482 N N . ASN A 1 188 ? -17.081 1.744 16.547 1.00 78.88 188 ASN A N 1
ATOM 1483 C CA . ASN A 1 188 ? -18.539 1.699 16.524 1.00 78.88 188 ASN A CA 1
ATOM 1484 C C . ASN A 1 188 ? -19.076 0.705 17.570 1.00 78.88 188 ASN A C 1
ATOM 1486 O O . ASN A 1 188 ? -19.923 1.078 18.384 1.00 78.88 188 ASN A O 1
ATOM 1490 N N . ASN A 1 189 ? -18.520 -0.512 17.646 1.00 70.81 189 ASN A N 1
ATOM 1491 C CA . ASN A 1 189 ? -18.914 -1.527 18.638 1.00 70.81 189 ASN A CA 1
ATOM 1492 C C . ASN A 1 189 ? -18.559 -1.146 20.092 1.00 70.81 189 ASN A C 1
ATOM 1494 O O . ASN A 1 189 ? -19.230 -1.587 21.022 1.00 70.81 189 ASN A O 1
ATOM 1498 N N . GLN A 1 190 ? -17.504 -0.352 20.297 1.00 75.38 190 GLN A N 1
ATOM 1499 C CA . GLN A 1 190 ? -17.057 0.157 21.602 1.00 75.38 190 GLN A CA 1
ATOM 1500 C C . GLN A 1 190 ? -17.372 1.648 21.790 1.00 75.38 190 GLN A C 1
ATOM 1502 O O . GLN A 1 190 ? -16.780 2.302 22.653 1.00 75.38 190 GLN A O 1
ATOM 1507 N N . SER A 1 191 ? -18.294 2.200 20.995 1.00 84.19 191 SER A N 1
ATOM 1508 C CA . SER A 1 191 ? -18.729 3.589 21.149 1.00 84.19 191 SER A CA 1
ATOM 1509 C C . SER A 1 191 ? -19.285 3.801 22.557 1.00 84.19 191 SER A C 1
ATOM 1511 O O . SER A 1 191 ? -19.955 2.930 23.123 1.00 84.19 191 SER A O 1
ATOM 1513 N N . LEU A 1 192 ? -18.984 4.959 23.149 1.00 84.31 192 LEU A N 1
ATOM 1514 C CA . LEU A 1 192 ? -19.387 5.270 24.525 1.00 84.31 192 LEU A CA 1
ATOM 1515 C C . LEU A 1 192 ? -20.915 5.238 24.661 1.00 84.31 192 LEU A C 1
ATOM 1517 O O . LEU A 1 192 ? -21.440 4.815 25.684 1.00 84.31 192 LEU A O 1
ATOM 1521 N N . GLU A 1 193 ? -21.606 5.613 23.592 1.00 87.31 193 GLU A N 1
ATOM 1522 C CA . GLU A 1 193 ? -23.046 5.571 23.399 1.00 87.31 193 GLU A CA 1
ATOM 1523 C C . GLU A 1 193 ? -23.586 4.130 23.421 1.00 87.31 193 GLU A C 1
ATOM 1525 O O . GLU A 1 193 ? -24.565 3.860 24.116 1.00 87.31 193 GLU A O 1
ATOM 1530 N N . THR A 1 194 ? -22.925 3.183 22.741 1.00 90.12 194 THR A N 1
ATOM 1531 C CA . THR A 1 194 ? -23.310 1.756 22.763 1.00 90.12 194 THR A CA 1
ATOM 1532 C C . THR A 1 194 ? -23.089 1.146 24.144 1.00 90.12 194 THR A C 1
ATOM 1534 O O . THR A 1 194 ? -23.958 0.443 24.658 1.00 90.12 194 THR A O 1
ATOM 1537 N N . ILE A 1 195 ? -21.962 1.455 24.792 1.00 90.12 195 ILE A N 1
ATOM 1538 C CA . ILE A 1 195 ? -21.673 0.985 26.155 1.00 90.12 195 ILE A CA 1
ATOM 1539 C C . ILE A 1 195 ? -22.682 1.574 27.155 1.00 90.12 195 ILE A C 1
ATOM 1541 O O . ILE A 1 195 ? -23.193 0.847 28.006 1.00 90.12 195 ILE A O 1
ATOM 1545 N N . LEU A 1 196 ? -23.027 2.858 27.029 1.00 92.38 196 LEU A N 1
ATOM 1546 C CA . LEU A 1 196 ? -24.050 3.505 27.852 1.00 92.38 196 LEU A CA 1
ATOM 1547 C C . LEU A 1 196 ? -25.432 2.867 27.648 1.00 92.38 196 LEU A C 1
ATOM 1549 O O . LEU A 1 196 ? -26.114 2.608 28.636 1.00 92.38 196 LEU A O 1
ATOM 1553 N N . ALA A 1 197 ? -25.824 2.557 26.409 1.00 92.88 197 ALA A N 1
ATOM 1554 C CA . ALA A 1 197 ? -27.087 1.877 26.118 1.00 92.88 197 ALA A CA 1
ATOM 1555 C C . ALA A 1 197 ? -27.143 0.459 26.722 1.00 92.88 197 ALA A C 1
ATOM 1557 O O . ALA A 1 197 ? -28.172 0.058 27.266 1.00 92.88 197 ALA A O 1
ATOM 1558 N N . LEU A 1 198 ? -26.028 -0.283 26.697 1.00 93.81 198 LEU A N 1
ATOM 1559 C CA . LEU A 1 198 ? -25.922 -1.595 27.347 1.00 93.81 198 LEU A CA 1
ATOM 1560 C C . LEU A 1 198 ? -26.050 -1.493 28.876 1.00 93.81 198 LEU A C 1
ATOM 1562 O O . LEU A 1 198 ? -26.792 -2.270 29.474 1.00 93.81 198 LEU A O 1
ATOM 1566 N N . ILE A 1 199 ? -25.384 -0.519 29.509 1.00 93.69 199 ILE A N 1
ATOM 1567 C CA . ILE A 1 199 ? -25.491 -0.295 30.962 1.00 93.69 199 ILE A CA 1
ATOM 1568 C C . ILE A 1 199 ? -26.901 0.191 31.339 1.00 93.69 199 ILE A C 1
ATOM 1570 O O . ILE A 1 199 ? -27.407 -0.189 32.391 1.00 93.69 199 ILE A O 1
ATOM 1574 N N . GLN A 1 200 ? -27.569 0.975 30.486 1.00 95.56 200 GLN A N 1
ATOM 1575 C CA . GLN A 1 200 ? -28.972 1.365 30.668 1.00 95.56 200 GLN A CA 1
ATOM 1576 C C . GLN A 1 200 ? -29.921 0.166 30.636 1.00 95.56 200 GLN A C 1
ATOM 1578 O O . GLN A 1 200 ? -30.776 0.057 31.514 1.00 95.56 200 GLN A O 1
ATOM 1583 N N . ALA A 1 201 ? -29.759 -0.734 29.663 1.00 96.50 201 ALA A N 1
ATOM 1584 C CA . ALA A 1 201 ? -30.564 -1.947 29.570 1.00 96.50 201 ALA A CA 1
ATOM 1585 C C . ALA A 1 201 ? -30.356 -2.855 30.795 1.00 96.50 201 ALA A C 1
ATOM 1587 O O . ALA A 1 201 ? -31.328 -3.254 31.425 1.00 96.50 201 ALA A O 1
ATOM 1588 N N . ASP A 1 202 ? -29.104 -3.097 31.195 1.00 95.56 202 ASP A N 1
ATOM 1589 C CA . ASP A 1 202 ? -28.756 -3.891 32.385 1.00 95.56 202 ASP A CA 1
ATOM 1590 C C . ASP A 1 202 ? -29.244 -3.239 33.700 1.00 95.56 202 ASP A C 1
ATOM 1592 O O . ASP A 1 202 ? -29.742 -3.917 34.603 1.00 95.56 202 ASP A O 1
ATOM 1596 N N . ALA A 1 203 ? -29.185 -1.905 33.807 1.00 95.75 203 ALA A N 1
ATOM 1597 C CA . ALA A 1 203 ? -29.774 -1.169 34.926 1.00 95.75 203 ALA A CA 1
ATOM 1598 C C . ALA A 1 203 ? -31.292 -1.396 35.008 1.00 95.75 203 ALA A C 1
ATOM 1600 O O . ALA A 1 203 ? -31.782 -1.769 36.071 1.00 95.75 203 ALA A O 1
ATOM 1601 N N . ALA A 1 204 ? -32.015 -1.239 33.894 1.00 96.12 204 ALA A N 1
ATOM 1602 C CA . ALA A 1 204 ? -33.458 -1.460 33.836 1.00 96.12 204 ALA A CA 1
ATOM 1603 C C . ALA A 1 204 ? -33.837 -2.919 34.145 1.00 96.12 204 ALA A C 1
ATOM 1605 O O . ALA A 1 204 ? -34.749 -3.151 34.932 1.00 96.12 204 ALA A O 1
ATOM 1606 N N . THR A 1 205 ? -33.100 -3.900 33.608 1.00 96.62 205 THR A N 1
ATOM 1607 C CA . THR A 1 205 ? -33.322 -5.324 33.907 1.00 96.62 205 THR A CA 1
ATOM 1608 C C . THR A 1 205 ? -33.110 -5.631 35.391 1.00 96.62 205 THR A C 1
ATOM 1610 O O . THR A 1 205 ? -33.948 -6.286 36.000 1.00 96.62 205 THR A O 1
ATOM 1613 N N . THR A 1 206 ? -32.041 -5.124 36.017 1.00 95.94 206 THR A N 1
ATOM 1614 C CA . THR A 1 206 ? -31.846 -5.327 37.469 1.00 95.94 206 THR A CA 1
ATOM 1615 C C . THR A 1 206 ? -32.828 -4.552 38.348 1.00 95.94 206 THR A C 1
ATOM 1617 O O . THR A 1 206 ? -33.117 -4.996 39.461 1.00 95.94 206 THR A O 1
ATOM 1620 N N . GLU A 1 207 ? -33.367 -3.426 37.872 1.00 95.81 207 GLU A N 1
ATOM 1621 C CA . GLU A 1 207 ? -34.454 -2.714 38.547 1.00 95.81 207 GLU A CA 1
ATOM 1622 C C . GLU A 1 207 ? -35.750 -3.542 38.501 1.00 95.81 207 GLU A C 1
ATOM 1624 O O . GLU A 1 207 ? -36.301 -3.819 39.566 1.00 95.81 207 GLU A O 1
ATOM 1629 N N . GLU A 1 208 ? -36.143 -4.063 37.332 1.00 96.81 208 GLU A N 1
ATOM 1630 C CA . GLU A 1 208 ? -37.284 -4.983 37.160 1.00 96.81 208 GLU A CA 1
ATOM 1631 C C . GLU A 1 208 ? -37.134 -6.262 38.005 1.00 96.81 208 GLU A C 1
ATOM 1633 O O . GLU A 1 208 ? -38.065 -6.661 38.704 1.00 96.81 208 GLU A O 1
ATOM 1638 N N . GLU A 1 209 ? -35.947 -6.881 38.030 1.00 96.56 209 GLU A N 1
ATOM 1639 C CA . GLU A 1 209 ? -35.662 -8.029 38.904 1.00 96.56 209 GLU A CA 1
ATOM 1640 C C . GLU A 1 209 ? -35.828 -7.682 40.393 1.00 96.56 209 GLU A C 1
ATOM 1642 O O . GLU A 1 209 ? -36.342 -8.497 41.160 1.00 96.56 209 GLU A O 1
ATOM 1647 N N . SER A 1 210 ? -35.417 -6.480 40.816 1.00 96.44 210 SER A N 1
ATOM 1648 C CA . SER A 1 210 ? -35.595 -6.031 42.203 1.00 96.44 210 SER A CA 1
ATOM 1649 C C . SER A 1 210 ? -37.062 -5.756 42.549 1.00 96.44 210 SER A C 1
ATOM 1651 O O . SER A 1 210 ? -37.492 -6.069 43.657 1.00 96.44 210 SER A O 1
ATOM 1653 N N . GLU A 1 211 ? -37.841 -5.212 41.611 1.00 95.12 211 GLU A N 1
ATOM 1654 C CA . GLU A 1 211 ? -39.274 -4.955 41.794 1.00 95.12 211 GLU A CA 1
ATOM 1655 C C . GLU A 1 211 ? -40.056 -6.263 41.849 1.00 95.12 211 GLU A C 1
ATOM 1657 O O . GLU A 1 211 ? -40.869 -6.448 42.750 1.00 95.12 211 GLU A O 1
ATOM 1662 N N . LYS A 1 212 ? -39.704 -7.238 41.007 1.00 96.19 212 LYS A N 1
ATOM 1663 C CA . LYS A 1 212 ? -40.276 -8.583 41.064 1.00 96.19 212 LYS A CA 1
ATOM 1664 C C . LYS A 1 212 ? -40.046 -9.273 42.415 1.00 96.19 212 LYS A C 1
ATOM 1666 O O . LYS A 1 212 ? -40.965 -9.907 42.927 1.00 96.19 212 LYS A O 1
ATOM 1671 N N . LEU A 1 213 ? -38.862 -9.130 43.023 1.00 95.50 213 LEU A N 1
ATOM 1672 C CA . LEU A 1 213 ? -38.606 -9.641 44.380 1.00 95.50 213 LEU A CA 1
ATOM 1673 C C . LEU A 1 213 ? -39.502 -8.965 45.437 1.00 95.50 213 LEU A C 1
ATOM 1675 O O . LEU A 1 213 ? -39.907 -9.617 46.400 1.00 95.50 213 LEU A O 1
ATOM 1679 N N . ALA A 1 214 ? -39.828 -7.680 45.262 1.00 95.00 214 ALA A N 1
ATOM 1680 C CA . ALA A 1 214 ? -40.759 -6.966 46.136 1.00 95.00 214 ALA A CA 1
ATOM 1681 C C . ALA A 1 214 ? -42.217 -7.413 45.920 1.00 95.00 214 ALA A C 1
ATOM 1683 O O . ALA A 1 214 ? -42.922 -7.660 46.900 1.00 95.00 214 ALA A O 1
ATOM 1684 N N . ASP A 1 215 ? -42.652 -7.597 44.672 1.00 95.69 215 ASP A N 1
ATOM 1685 C CA . ASP A 1 215 ? -43.983 -8.119 44.335 1.00 95.69 215 ASP A CA 1
ATOM 1686 C C . ASP A 1 215 ? -44.178 -9.556 44.846 1.00 95.69 215 ASP A C 1
ATOM 1688 O O . ASP A 1 215 ? -45.203 -9.875 45.452 1.00 95.69 215 ASP A O 1
ATOM 1692 N N . ASP A 1 216 ? -43.176 -10.426 44.683 1.00 94.62 216 ASP A N 1
ATOM 1693 C CA . ASP A 1 216 ? -43.209 -11.797 45.201 1.00 94.62 216 ASP A CA 1
ATOM 1694 C C . ASP A 1 216 ? -43.288 -11.831 46.744 1.00 94.62 216 ASP A C 1
ATOM 1696 O O . ASP A 1 216 ? -43.968 -12.700 47.298 1.00 94.62 216 ASP A O 1
ATOM 1700 N N . PHE A 1 217 ? -42.699 -10.854 47.447 1.00 95.06 217 PHE A N 1
ATOM 1701 C CA . PHE A 1 217 ? -42.872 -10.681 48.896 1.00 95.06 217 PHE A CA 1
ATOM 1702 C C . PHE A 1 217 ? -44.273 -10.164 49.277 1.00 95.06 217 PHE A C 1
ATOM 1704 O O . PHE A 1 217 ? -44.884 -10.686 50.214 1.00 95.06 217 PHE A O 1
ATOM 1711 N N . LEU A 1 218 ? -44.829 -9.195 48.540 1.00 93.25 218 LEU A N 1
ATOM 1712 C CA . LEU A 1 218 ? -46.195 -8.687 48.761 1.00 93.25 218 LEU A CA 1
ATOM 1713 C C . LEU A 1 218 ? -47.262 -9.777 48.546 1.00 93.25 218 LEU A C 1
ATOM 1715 O O . LEU A 1 218 ? -48.208 -9.882 49.333 1.00 93.25 218 LEU A O 1
ATOM 1719 N N . ASP A 1 219 ? -47.054 -10.643 47.553 1.00 94.81 219 ASP A N 1
ATOM 1720 C CA . ASP A 1 219 ? -47.858 -11.844 47.290 1.00 94.81 219 ASP A CA 1
ATOM 1721 C C . ASP A 1 219 ? -47.620 -12.985 48.305 1.00 94.81 219 ASP A C 1
ATOM 1723 O O . ASP A 1 219 ? -48.268 -14.031 48.223 1.00 94.81 219 ASP A O 1
ATOM 1727 N N . LYS A 1 220 ? -46.719 -12.797 49.283 1.00 91.38 220 LYS A N 1
ATOM 1728 C CA . LYS A 1 220 ? -46.322 -13.781 50.311 1.00 91.38 220 LYS A CA 1
ATOM 1729 C C . LYS A 1 220 ? -45.713 -15.069 49.742 1.00 91.38 220 LYS A C 1
ATOM 1731 O O . LYS A 1 220 ? -45.884 -16.143 50.323 1.00 91.38 220 LYS A O 1
ATOM 1736 N N . LYS A 1 221 ? -45.010 -14.976 48.609 1.00 88.62 221 LYS A N 1
ATOM 1737 C CA . LYS A 1 221 ? -44.281 -16.100 47.995 1.00 88.62 221 LYS A CA 1
ATOM 1738 C C . LYS A 1 221 ? -42.900 -16.329 48.625 1.00 88.62 221 LYS A C 1
ATOM 1740 O O . LYS A 1 221 ? -42.360 -17.421 48.478 1.00 88.62 221 LYS A O 1
ATOM 1745 N N . SER A 1 222 ? -42.354 -15.334 49.327 1.00 87.69 222 SER A N 1
ATOM 1746 C CA . SER A 1 222 ? -41.076 -15.388 50.051 1.00 87.69 222 SER A CA 1
ATOM 1747 C C . SER A 1 222 ? -41.246 -15.073 51.544 1.00 87.69 222 SER A C 1
ATOM 1749 O O . SER A 1 222 ? -42.158 -14.349 51.949 1.00 87.69 222 SER A O 1
ATOM 1751 N N . GLU A 1 223 ? -40.368 -15.635 52.381 1.00 91.88 223 GLU A N 1
ATOM 1752 C CA . GLU A 1 223 ? -40.286 -15.307 53.810 1.00 91.88 223 GLU A CA 1
ATOM 1753 C C . GLU A 1 223 ? -39.427 -14.048 54.030 1.00 91.88 223 GLU A C 1
ATOM 1755 O O . GLU A 1 223 ? -38.507 -13.772 53.260 1.00 91.88 223 GLU A O 1
ATOM 1760 N N . THR A 1 224 ? -39.714 -13.281 55.087 1.00 92.50 224 THR A N 1
ATOM 1761 C CA . THR A 1 224 ? -39.089 -11.973 55.359 1.00 92.50 224 THR A CA 1
ATOM 1762 C C . THR A 1 224 ? -37.560 -12.006 55.350 1.00 92.50 224 THR A C 1
ATOM 1764 O O . THR A 1 224 ? -36.948 -11.109 54.780 1.00 92.50 224 THR A O 1
ATOM 1767 N N . GLU A 1 225 ? -36.941 -13.023 55.956 1.00 92.62 225 GLU A N 1
ATOM 1768 C CA . GLU A 1 225 ? -35.475 -13.118 56.035 1.00 92.62 225 GLU A CA 1
ATOM 1769 C C . GLU A 1 225 ? -34.856 -13.336 54.644 1.00 92.62 225 GLU A C 1
ATOM 1771 O O . GLU A 1 225 ? -33.937 -12.620 54.253 1.00 92.62 225 GLU A O 1
ATOM 1776 N N . GLN A 1 226 ? -35.436 -14.248 53.853 1.00 92.38 226 GLN A N 1
ATOM 1777 C CA . GLN A 1 226 ? -35.006 -14.522 52.480 1.00 92.38 226 GLN A CA 1
ATOM 1778 C C . GLN A 1 226 ? -35.205 -13.301 51.568 1.00 92.38 226 GLN A C 1
ATOM 1780 O O . GLN A 1 226 ? -34.325 -12.963 50.777 1.00 92.38 226 GLN A O 1
ATOM 1785 N N . PHE A 1 227 ? -36.336 -12.597 51.702 1.00 95.44 227 PHE A N 1
ATOM 1786 C CA . PHE A 1 227 ? -36.568 -11.354 50.966 1.00 95.44 227 PHE A CA 1
ATOM 1787 C C . PHE A 1 227 ? -35.476 -10.317 51.261 1.00 95.44 227 PHE A C 1
ATOM 1789 O O . PHE A 1 227 ? -34.952 -9.713 50.329 1.00 95.44 227 PHE A O 1
ATOM 1796 N N . LEU A 1 228 ? -35.096 -10.121 52.528 1.00 95.50 228 LEU A N 1
ATOM 1797 C CA . LEU A 1 228 ? -34.047 -9.164 52.892 1.00 95.50 228 LEU A CA 1
ATOM 1798 C C . LEU A 1 228 ? -32.667 -9.576 52.354 1.00 95.50 228 LEU A C 1
ATOM 1800 O O . LEU A 1 228 ? -31.928 -8.707 51.885 1.00 95.50 228 LEU A O 1
ATOM 1804 N N . GLU A 1 229 ? -32.338 -10.872 52.377 1.00 95.44 229 GLU A N 1
ATOM 1805 C CA . GLU A 1 229 ? -31.078 -11.406 51.843 1.00 95.44 229 GLU A CA 1
ATOM 1806 C C . GLU A 1 229 ? -30.953 -11.207 50.320 1.00 95.44 229 GLU A C 1
ATOM 1808 O O . GLU A 1 229 ? -29.884 -10.826 49.844 1.00 95.44 229 GLU A O 1
ATOM 1813 N N . GLU A 1 230 ? -32.035 -11.386 49.553 1.00 95.12 230 GLU A N 1
ATOM 1814 C CA . GLU A 1 230 ? -32.017 -11.276 48.084 1.00 95.12 230 GLU A CA 1
ATOM 1815 C C . GLU A 1 230 ? -32.274 -9.844 47.565 1.00 95.12 230 GLU A C 1
ATOM 1817 O O . GLU A 1 230 ? -31.595 -9.372 46.645 1.00 95.12 230 GLU A O 1
ATOM 1822 N N . TYR A 1 231 ? -33.228 -9.111 48.153 1.00 96.56 231 TYR A N 1
ATOM 1823 C CA . TYR A 1 231 ? -33.657 -7.794 47.661 1.00 96.56 231 TYR A CA 1
ATOM 1824 C C . TYR A 1 231 ? -32.632 -6.689 47.926 1.00 96.56 231 TYR A C 1
ATOM 1826 O O . TYR A 1 231 ? -32.361 -5.881 47.036 1.00 96.56 231 TYR A O 1
ATOM 1834 N N . ILE A 1 232 ? -32.035 -6.636 49.124 1.00 96.00 232 ILE A N 1
ATOM 1835 C CA . ILE A 1 232 ? -31.075 -5.581 49.488 1.00 96.00 232 ILE A CA 1
ATOM 1836 C C . ILE A 1 232 ? -29.877 -5.531 48.519 1.00 96.00 232 ILE A C 1
ATOM 1838 O O . ILE A 1 232 ? -29.606 -4.440 47.996 1.00 96.00 232 ILE A O 1
ATOM 1842 N N . PRO A 1 233 ? -29.162 -6.638 48.219 1.00 96.94 233 PRO A N 1
ATOM 1843 C CA . PRO A 1 233 ? -28.061 -6.594 47.261 1.00 96.94 233 PRO A CA 1
ATOM 1844 C C . PRO A 1 233 ? -28.543 -6.288 45.838 1.00 96.94 233 PRO A C 1
ATOM 1846 O O . PRO A 1 233 ? -27.927 -5.449 45.181 1.00 96.94 233 PRO A O 1
ATOM 1849 N N . LYS A 1 234 ? -29.663 -6.870 45.376 1.00 96.81 234 LYS A N 1
ATOM 1850 C CA . LYS A 1 234 ? -30.193 -6.626 44.020 1.00 96.81 234 LYS A CA 1
ATOM 1851 C C . LYS A 1 234 ? -30.610 -5.162 43.815 1.00 96.81 234 LYS A C 1
ATOM 1853 O O . LYS A 1 234 ? -30.223 -4.548 42.823 1.00 96.81 234 LYS A O 1
ATOM 1858 N N . ARG A 1 235 ? -31.316 -4.553 44.775 1.00 97.06 235 ARG A N 1
ATOM 1859 C CA . ARG A 1 235 ? -31.707 -3.131 44.718 1.00 97.06 235 ARG A CA 1
ATOM 1860 C C . ARG A 1 235 ? -30.495 -2.199 44.831 1.00 97.06 235 ARG A C 1
ATOM 1862 O O . ARG A 1 235 ? -30.445 -1.168 44.161 1.00 97.06 235 ARG A O 1
ATOM 1869 N N . THR A 1 236 ? -29.483 -2.579 45.616 1.00 97.31 236 THR A N 1
ATOM 1870 C CA . THR A 1 236 ? -28.199 -1.854 45.681 1.00 97.31 236 THR A CA 1
ATOM 1871 C C . THR A 1 236 ? -27.449 -1.916 44.346 1.00 97.31 236 THR A C 1
ATOM 1873 O O . THR A 1 236 ? -26.915 -0.900 43.899 1.00 97.31 236 THR A O 1
ATOM 1876 N N . GLU A 1 237 ? -27.439 -3.073 43.676 1.00 97.25 237 GLU A N 1
ATOM 1877 C CA . GLU A 1 237 ? -26.860 -3.247 42.340 1.00 97.25 237 GLU A CA 1
ATOM 1878 C C . GLU A 1 237 ? -27.573 -2.366 41.302 1.00 97.25 237 GLU A C 1
ATOM 1880 O O . GLU A 1 237 ? -26.904 -1.606 40.596 1.00 97.25 237 GLU A O 1
ATOM 1885 N N . ALA A 1 238 ? -28.910 -2.395 41.266 1.00 96.38 238 ALA A N 1
ATOM 1886 C CA . ALA A 1 238 ? -29.719 -1.570 40.367 1.00 96.38 238 ALA A CA 1
ATOM 1887 C C . ALA A 1 238 ? -29.430 -0.069 40.555 1.00 96.38 238 ALA A C 1
ATOM 1889 O O . ALA A 1 238 ? -29.119 0.642 39.596 1.00 96.38 238 ALA A O 1
ATOM 1890 N N . HIS A 1 239 ? -29.419 0.421 41.801 1.00 97.12 239 HIS A N 1
ATOM 1891 C CA . HIS A 1 239 ? -29.072 1.815 42.097 1.00 97.12 239 HIS A CA 1
ATOM 1892 C C . HIS A 1 239 ? -27.625 2.168 41.715 1.00 97.12 239 HIS A C 1
ATOM 1894 O O . HIS A 1 239 ? -27.385 3.249 41.170 1.00 97.12 239 HIS A O 1
ATOM 1900 N N . LEU A 1 240 ? -26.663 1.262 41.919 1.00 97.38 240 LEU A N 1
ATOM 1901 C CA . LEU A 1 240 ? -25.277 1.466 41.494 1.00 97.38 240 LEU A CA 1
ATOM 1902 C C . LEU A 1 240 ? -25.156 1.552 39.963 1.00 97.38 240 LEU A C 1
ATOM 1904 O O . LEU A 1 240 ? -24.417 2.403 39.460 1.00 97.38 240 LEU A O 1
ATOM 1908 N N . LYS A 1 241 ? -25.879 0.708 39.215 1.00 96.50 241 LYS A N 1
ATOM 1909 C CA . LYS A 1 241 ? -25.941 0.765 37.744 1.00 96.50 241 LYS A CA 1
ATOM 1910 C C . LYS A 1 241 ? -26.615 2.054 37.264 1.00 96.50 241 LYS A C 1
ATOM 1912 O O . LYS A 1 241 ? -26.068 2.713 36.382 1.00 96.50 241 LYS A O 1
ATOM 1917 N N . ARG A 1 242 ? -27.700 2.498 37.913 1.00 95.81 242 ARG A N 1
ATOM 1918 C CA . ARG A 1 242 ? -28.369 3.783 37.624 1.00 95.81 242 ARG A CA 1
ATOM 1919 C C . ARG A 1 242 ? -27.419 4.979 37.785 1.00 95.81 242 ARG A C 1
ATOM 1921 O O . ARG A 1 242 ? -27.317 5.804 36.882 1.00 95.81 242 ARG A O 1
ATOM 1928 N N . VAL A 1 243 ? -26.655 5.033 38.880 1.00 97.12 243 VAL A N 1
ATOM 1929 C CA . VAL A 1 243 ? -25.656 6.097 39.115 1.00 97.12 243 VAL A CA 1
ATOM 1930 C C . VAL A 1 243 ? -24.499 6.027 38.108 1.00 97.12 243 VAL A C 1
ATOM 1932 O O . VAL A 1 243 ? -24.047 7.067 37.628 1.00 97.12 243 VAL A O 1
ATOM 1935 N N . LYS A 1 244 ? -24.027 4.826 37.741 1.00 95.62 244 LYS A N 1
ATOM 1936 C CA . LYS A 1 244 ? -23.009 4.653 36.686 1.00 95.62 244 LYS A CA 1
ATOM 1937 C C . LYS A 1 244 ? -23.499 5.178 35.334 1.00 95.62 244 LYS A C 1
ATOM 1939 O O . LYS A 1 244 ? -22.749 5.894 34.675 1.00 95.62 244 LYS A O 1
ATOM 1944 N N . THR A 1 245 ? -24.746 4.887 34.962 1.00 95.56 245 THR A N 1
ATOM 1945 C CA . THR A 1 245 ? -25.403 5.429 33.763 1.00 95.56 245 THR A CA 1
ATOM 1946 C C . THR A 1 245 ? -25.417 6.954 33.768 1.00 95.56 245 THR A C 1
ATOM 1948 O O . THR A 1 245 ? -24.958 7.565 32.806 1.00 95.56 245 THR A O 1
ATOM 1951 N N . GLU A 1 246 ? -25.899 7.578 34.849 1.00 94.25 246 GLU A N 1
ATOM 1952 C CA . GLU A 1 246 ? -25.955 9.042 34.967 1.00 94.25 246 GLU A CA 1
ATOM 1953 C C . GLU A 1 246 ? -24.561 9.661 34.813 1.00 94.25 246 GLU A C 1
ATOM 1955 O O . GLU A 1 246 ? -24.366 10.555 33.992 1.00 94.25 246 GLU A O 1
ATOM 1960 N N . LYS A 1 247 ? -23.552 9.127 35.515 1.00 95.12 247 LYS A N 1
ATOM 1961 C CA . LYS A 1 247 ? -22.176 9.638 35.427 1.00 95.12 247 LYS A CA 1
ATOM 1962 C C . LYS A 1 247 ? -21.537 9.414 34.058 1.00 95.12 247 LYS A C 1
ATOM 1964 O O . LYS A 1 247 ? -20.769 10.263 33.613 1.00 95.12 247 LYS A O 1
ATOM 1969 N N . MET A 1 248 ? -21.844 8.315 33.372 1.00 91.88 248 MET A N 1
ATOM 1970 C CA . MET A 1 248 ? -21.360 8.088 32.009 1.00 91.88 248 MET A CA 1
ATOM 1971 C C . MET A 1 248 ? -22.035 9.036 31.007 1.00 91.88 248 MET A C 1
ATOM 1973 O O . MET A 1 248 ? -21.354 9.573 30.135 1.00 91.88 248 MET A O 1
ATOM 1977 N N . SER A 1 249 ? -23.330 9.320 31.186 1.00 92.56 249 SER A N 1
ATOM 1978 C CA . SER A 1 249 ? -24.067 10.322 30.407 1.00 92.56 249 SER A CA 1
ATOM 1979 C C . SER A 1 249 ? -23.483 11.727 30.593 1.00 92.56 249 SER A C 1
ATOM 1981 O O . SER A 1 249 ? -23.191 12.396 29.602 1.00 92.56 249 SER A O 1
ATOM 1983 N N . ASP A 1 250 ? -23.236 12.143 31.844 1.00 91.69 250 ASP A N 1
ATOM 1984 C CA . ASP A 1 250 ? -22.598 13.426 32.179 1.00 91.69 250 ASP A CA 1
ATOM 1985 C C . ASP A 1 250 ? -21.242 13.582 31.459 1.00 91.69 250 ASP A C 1
ATOM 1987 O O . ASP A 1 250 ? -20.930 14.637 30.902 1.00 91.69 250 ASP A O 1
ATOM 1991 N N . LEU A 1 251 ? -20.425 12.520 31.448 1.00 89.56 251 LEU A N 1
ATOM 1992 C CA . LEU A 1 251 ? -19.099 12.515 30.819 1.00 89.56 251 LEU A CA 1
ATOM 1993 C C . LEU A 1 251 ? -19.168 12.608 29.288 1.00 89.56 251 LEU A C 1
ATOM 1995 O O . LEU A 1 251 ? -18.386 13.355 28.695 1.00 89.56 251 LEU A O 1
ATOM 1999 N N . ILE A 1 252 ? -20.097 11.892 28.646 1.00 88.56 252 ILE A N 1
ATOM 2000 C CA . ILE A 1 252 ? -20.309 11.956 27.190 1.00 88.56 252 ILE A CA 1
ATOM 2001 C C . ILE A 1 252 ? -20.814 13.349 26.791 1.00 88.56 252 ILE A C 1
ATOM 2003 O O . ILE A 1 252 ? -20.265 13.972 25.880 1.00 88.56 252 ILE A O 1
ATOM 2007 N N . GLN A 1 253 ? -21.791 13.894 27.521 1.00 87.25 253 GLN A N 1
ATOM 2008 C CA . GLN A 1 253 ? -22.318 15.235 27.269 1.00 87.25 253 GLN A CA 1
ATOM 2009 C C . GLN A 1 253 ? -21.235 16.313 27.442 1.00 87.25 253 GLN A C 1
ATOM 2011 O O . GLN A 1 253 ? -21.057 17.152 26.557 1.00 87.25 253 GLN A O 1
ATOM 2016 N N . ASN A 1 254 ? -20.449 16.259 28.522 1.00 86.19 254 ASN A N 1
ATOM 2017 C CA . ASN A 1 254 ? -19.351 17.204 28.745 1.00 86.19 254 ASN A CA 1
ATOM 2018 C C . ASN A 1 254 ? -18.232 17.072 27.704 1.00 86.19 254 ASN A C 1
ATOM 2020 O O . ASN A 1 254 ? -17.667 18.090 27.301 1.00 86.19 254 ASN A O 1
ATOM 2024 N N . ARG A 1 255 ? -17.926 15.859 27.218 1.00 81.62 255 ARG A N 1
ATOM 2025 C CA . ARG A 1 255 ? -16.994 15.656 26.096 1.00 81.62 255 ARG A CA 1
ATOM 2026 C C . ARG A 1 255 ? -17.496 16.353 24.832 1.00 81.62 255 ARG A C 1
ATOM 2028 O O . ARG A 1 255 ? -16.727 17.080 24.203 1.00 81.62 255 ARG A O 1
ATOM 2035 N N . ASN A 1 256 ? -18.771 16.181 24.493 1.00 76.94 256 ASN A N 1
ATOM 2036 C CA . ASN A 1 256 ? -19.369 16.783 23.299 1.00 76.94 256 ASN A CA 1
ATOM 2037 C C . ASN A 1 256 ? -19.416 18.320 23.384 1.00 76.94 256 ASN A C 1
ATOM 2039 O O . ASN A 1 256 ? -19.240 18.990 22.373 1.00 76.94 256 ASN A O 1
ATOM 2043 N N . LEU A 1 257 ? -19.556 18.884 24.590 1.00 74.94 257 LEU A N 1
ATOM 2044 C CA . LEU A 1 257 ? -19.469 20.330 24.843 1.00 74.94 257 LEU A CA 1
ATOM 2045 C C . LEU A 1 257 ? -18.027 20.876 24.864 1.00 74.94 257 LEU A C 1
ATOM 2047 O O . LEU A 1 257 ? -17.813 22.048 24.564 1.00 74.94 257 LEU A O 1
ATOM 2051 N N . SER A 1 258 ? -17.040 20.049 25.225 1.00 64.00 258 SER A N 1
ATOM 2052 C CA . SER A 1 258 ? -15.624 20.451 25.344 1.00 64.00 258 SER A CA 1
ATOM 2053 C C . SER A 1 258 ? -14.815 20.253 24.060 1.00 64.00 258 SER A C 1
ATOM 2055 O O . SER A 1 258 ? -13.675 20.707 23.972 1.00 64.00 258 SER A O 1
ATOM 2057 N N . THR A 1 259 ? -15.375 19.557 23.069 1.00 52.19 259 THR A N 1
ATOM 2058 C CA . THR A 1 259 ? -14.729 19.349 21.771 1.00 52.19 259 THR A CA 1
ATOM 2059 C C . THR A 1 259 ? -15.076 20.542 20.873 1.00 52.19 259 THR A C 1
ATOM 2061 O O . THR A 1 259 ? -16.246 20.688 20.515 1.00 52.19 259 THR A O 1
ATOM 2064 N N . PRO A 1 260 ? -14.122 21.420 20.492 1.00 46.44 260 PRO A N 1
ATOM 2065 C CA . PRO A 1 260 ? -14.398 22.427 19.469 1.00 46.44 260 PRO A CA 1
ATOM 2066 C C . PRO A 1 260 ? -14.790 21.714 18.166 1.00 46.44 260 PRO A C 1
ATOM 2068 O O . PRO A 1 260 ? -14.337 20.586 17.949 1.00 46.44 260 PRO A O 1
ATOM 2071 N N . PRO A 1 261 ? -15.593 22.333 17.282 1.00 44.16 261 PRO A N 1
ATOM 2072 C CA . PRO A 1 261 ? -16.028 21.691 16.049 1.00 44.16 261 PRO A CA 1
ATOM 2073 C C . PRO A 1 261 ? -14.825 21.447 15.130 1.00 44.16 261 PRO A C 1
ATOM 2075 O O . PRO A 1 261 ? -14.450 22.303 14.328 1.00 44.16 261 PRO A O 1
ATOM 2078 N N . MET A 1 262 ? -14.218 20.263 15.242 1.00 44.62 262 MET A N 1
ATOM 2079 C CA . MET A 1 262 ? -13.346 19.728 14.209 1.00 44.62 262 MET A CA 1
ATOM 2080 C C . MET A 1 262 ? -14.232 19.384 13.022 1.00 44.62 262 MET A C 1
ATOM 2082 O O . MET A 1 262 ? -14.843 18.320 12.968 1.00 44.62 262 MET A O 1
ATOM 2086 N N . SER A 1 263 ? -14.308 20.339 12.099 1.00 43.09 263 SER A N 1
ATOM 2087 C CA . SER A 1 263 ? -14.814 20.151 10.748 1.00 43.09 263 SER A CA 1
ATOM 2088 C C . SER A 1 263 ? -14.249 18.862 10.158 1.00 43.09 263 SER A C 1
ATOM 2090 O O . SER A 1 263 ? -13.030 18.745 10.027 1.00 43.09 263 SER A O 1
ATOM 2092 N N . ASP A 1 264 ? -15.154 17.938 9.842 1.00 39.88 264 ASP A N 1
ATOM 2093 C CA . ASP A 1 264 ? -14.992 16.747 9.012 1.00 39.88 264 ASP A CA 1
ATOM 2094 C C . ASP A 1 264 ? -13.548 16.282 8.781 1.00 39.88 264 ASP A C 1
ATOM 2096 O O . ASP A 1 264 ? -12.889 16.680 7.818 1.00 39.88 264 ASP A O 1
ATOM 2100 N N . LEU A 1 265 ? -13.095 15.307 9.577 1.00 41.47 265 LEU A N 1
ATOM 2101 C CA . LEU A 1 265 ? -11.909 14.506 9.245 1.00 41.47 265 LEU A CA 1
ATOM 2102 C C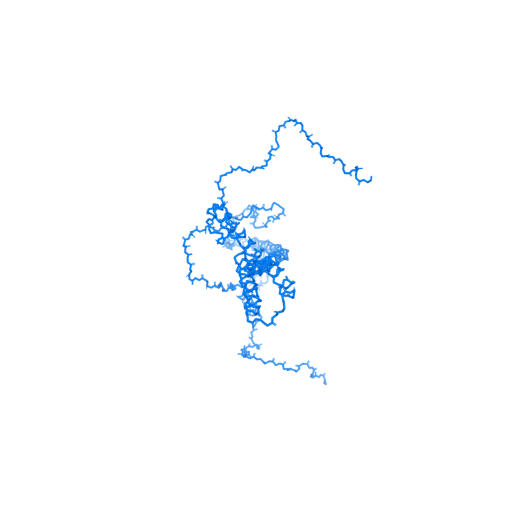 . LEU A 1 265 ? -12.205 13.494 8.111 1.00 41.47 265 LEU A C 1
ATOM 2104 O O . LEU A 1 265 ? -11.740 12.355 8.119 1.00 41.47 265 LEU A O 1
ATOM 2108 N N . HIS A 1 266 ? -13.004 13.911 7.128 1.00 41.22 266 HIS A N 1
ATOM 2109 C CA . HIS A 1 266 ? -13.332 13.144 5.941 1.00 41.22 266 HIS A CA 1
ATOM 2110 C C . HIS A 1 266 ? -12.225 13.360 4.903 1.00 41.22 266 HIS A C 1
ATOM 2112 O O . HIS A 1 266 ? -12.073 14.447 4.352 1.00 41.22 266 HIS A O 1
ATOM 2118 N N . HIS A 1 267 ? -11.440 12.311 4.651 1.00 42.16 267 HIS A N 1
ATOM 2119 C CA . HIS A 1 267 ? -10.290 12.315 3.744 1.00 42.16 267 HIS A CA 1
ATOM 2120 C C . HIS A 1 267 ? -9.206 13.369 4.046 1.00 42.16 267 HIS A C 1
ATOM 2122 O O . HIS A 1 267 ? -9.071 14.384 3.361 1.00 42.16 267 HIS A O 1
ATOM 2128 N N . SER A 1 268 ? -8.272 13.011 4.933 1.00 40.09 268 SER A N 1
ATOM 2129 C CA . SER A 1 268 ? -6.893 13.523 4.895 1.00 40.09 268 SER A CA 1
ATOM 2130 C C . SER A 1 268 ? -6.148 13.001 3.652 1.00 40.09 268 SER A C 1
ATOM 2132 O O . SER A 1 268 ? -5.179 12.245 3.721 1.00 40.09 268 SER A O 1
ATOM 2134 N N . SER A 1 269 ? -6.606 13.426 2.472 1.00 39.22 269 SER A N 1
ATOM 2135 C CA . SER A 1 269 ? -5.808 13.346 1.255 1.00 39.22 269 SER A CA 1
ATOM 2136 C C . SER A 1 269 ? -4.544 14.174 1.489 1.00 39.22 269 SER A C 1
ATOM 2138 O O . SER A 1 269 ? -4.637 15.379 1.728 1.00 39.22 269 SER A O 1
ATOM 2140 N N . PHE A 1 270 ? -3.375 13.525 1.493 1.00 36.91 270 PHE A N 1
ATOM 2141 C CA . PHE A 1 270 ? -2.077 14.164 1.730 1.00 36.91 270 PHE A CA 1
ATOM 2142 C C . PHE A 1 270 ? -1.771 15.176 0.613 1.00 36.91 270 PHE A C 1
ATOM 2144 O O . PHE A 1 270 ? -1.111 14.875 -0.383 1.00 36.91 270 PHE A O 1
ATOM 2151 N N . HIS A 1 271 ? -2.274 16.395 0.783 1.00 37.25 271 HIS A N 1
ATOM 2152 C CA . HIS A 1 271 ? -2.049 17.511 -0.118 1.00 37.25 271 HIS A CA 1
ATOM 2153 C C . HIS A 1 271 ? -0.717 18.173 0.238 1.00 37.25 271 HIS A C 1
ATOM 2155 O O . HIS A 1 271 ? -0.637 19.049 1.102 1.00 37.25 271 HIS A O 1
ATOM 2161 N N . TRP A 1 272 ? 0.344 17.728 -0.432 1.00 34.12 272 TRP A N 1
ATOM 2162 C CA . TRP A 1 272 ? 1.599 18.462 -0.475 1.00 34.12 272 TRP A CA 1
ATOM 2163 C C . TRP A 1 272 ? 1.328 19.804 -1.170 1.00 34.12 272 TRP A C 1
ATOM 2165 O O . TRP A 1 272 ? 0.988 19.849 -2.349 1.00 34.12 272 TRP A O 1
ATOM 2175 N N . LYS A 1 273 ? 1.425 20.912 -0.429 1.00 34.59 273 LYS A N 1
ATOM 2176 C CA . LYS A 1 273 ? 1.421 22.238 -1.049 1.00 34.59 273 LYS A CA 1
ATOM 2177 C C . LYS A 1 273 ? 2.803 22.524 -1.607 1.00 34.59 273 LYS A C 1
ATOM 2179 O O . LYS A 1 273 ? 3.776 22.564 -0.856 1.00 34.59 273 LYS A O 1
ATOM 2184 N N . ASP A 1 274 ? 2.857 22.760 -2.912 1.00 34.94 274 ASP A N 1
ATOM 2185 C CA . ASP A 1 274 ? 3.992 23.405 -3.557 1.00 34.94 274 ASP A CA 1
ATOM 2186 C C . ASP A 1 274 ? 4.106 24.851 -3.045 1.00 34.94 274 ASP A C 1
ATOM 2188 O O . ASP A 1 274 ? 3.355 25.743 -3.445 1.00 34.94 274 ASP A O 1
ATOM 2192 N N . SER A 1 275 ? 5.016 25.068 -2.096 1.00 33.22 275 SER A N 1
ATOM 2193 C CA . SER A 1 275 ? 5.359 26.399 -1.598 1.00 33.22 275 SER A CA 1
ATOM 2194 C C . SER A 1 275 ? 6.488 26.975 -2.443 1.00 33.22 275 SER A C 1
ATOM 2196 O O . SER A 1 275 ? 7.660 26.934 -2.063 1.00 33.22 275 SER A O 1
ATOM 2198 N N . SER A 1 276 ? 6.119 27.567 -3.579 1.00 44.28 276 SER A N 1
ATOM 2199 C CA . SER A 1 276 ? 6.998 28.341 -4.461 1.00 44.28 276 SER A CA 1
ATOM 2200 C C . SER A 1 276 ? 7.389 29.710 -3.868 1.00 44.28 276 SER A C 1
ATOM 2202 O O . SER A 1 276 ? 7.269 30.763 -4.490 1.00 44.28 276 SER A O 1
ATOM 2204 N N . SER A 1 277 ? 7.909 29.699 -2.642 1.00 41.56 277 SER A N 1
ATOM 2205 C CA . SER A 1 277 ? 8.615 30.811 -2.007 1.00 41.56 277 SER A CA 1
ATOM 2206 C C . SER A 1 277 ? 9.597 30.237 -0.986 1.00 41.56 277 SER A C 1
ATOM 2208 O O . SER A 1 277 ? 9.221 29.651 0.027 1.00 41.56 277 SER A O 1
ATOM 2210 N N . GLY A 1 278 ? 10.891 30.319 -1.298 1.00 48.22 278 GLY A N 1
ATOM 2211 C CA . GLY A 1 278 ? 11.910 29.602 -0.534 1.00 48.22 278 GLY A CA 1
ATOM 2212 C C . GLY A 1 278 ? 12.035 30.097 0.906 1.00 48.22 278 GLY A C 1
ATOM 2213 O O . GLY A 1 278 ? 11.994 31.301 1.127 1.00 48.22 278 GLY A O 1
ATOM 2214 N N . HIS A 1 279 ? 12.224 29.161 1.842 1.00 38.84 279 HIS A N 1
ATOM 2215 C CA . HIS A 1 279 ? 13.094 29.215 3.033 1.00 38.84 279 HIS A CA 1
ATOM 2216 C C . HIS A 1 279 ? 13.051 27.821 3.693 1.00 38.84 279 HIS A C 1
ATOM 2218 O O . HIS A 1 279 ? 12.072 27.462 4.341 1.00 38.84 279 HIS A O 1
ATOM 2224 N N . CYS A 1 280 ? 14.095 27.005 3.508 1.00 41.41 280 CYS A N 1
ATOM 2225 C CA . CYS A 1 280 ? 14.194 25.688 4.153 1.00 41.41 280 CYS A CA 1
ATOM 2226 C C . CYS A 1 280 ? 14.828 25.823 5.553 1.00 41.41 280 CYS A C 1
ATOM 2228 O O . CYS A 1 280 ? 15.840 26.515 5.675 1.00 41.41 280 CYS A O 1
ATOM 2230 N N . PRO A 1 281 ? 14.310 25.152 6.600 1.00 40.69 281 PRO A N 1
ATOM 2231 C CA . PRO A 1 281 ? 14.808 25.289 7.967 1.00 40.69 281 PRO A CA 1
ATOM 2232 C C . PRO A 1 281 ? 16.004 24.359 8.242 1.00 40.69 281 PRO A C 1
ATOM 2234 O O . PRO A 1 281 ? 15.923 23.453 9.067 1.00 40.69 281 PRO A O 1
ATOM 2237 N N . TYR A 1 282 ? 17.132 24.595 7.568 1.00 35.56 282 TYR A N 1
ATOM 2238 C CA . TYR A 1 282 ? 18.415 23.965 7.904 1.00 35.56 282 TYR A CA 1
ATOM 2239 C C . TYR A 1 282 ? 19.532 25.019 7.952 1.00 35.56 282 TYR A C 1
ATOM 2241 O O . TYR A 1 282 ? 19.589 25.881 7.073 1.00 35.56 282 TYR A O 1
ATOM 2249 N N . PRO A 1 283 ? 20.416 24.992 8.968 1.00 37.44 283 PRO A N 1
ATOM 2250 C CA . PRO A 1 283 ? 21.430 26.024 9.145 1.00 37.44 283 PRO A CA 1
ATOM 2251 C C . PRO A 1 283 ? 22.519 25.914 8.072 1.00 37.44 283 PRO A C 1
ATOM 2253 O O . PRO A 1 283 ? 23.276 24.945 8.028 1.00 37.44 283 PRO A O 1
ATOM 2256 N N . SER A 1 284 ? 22.616 26.935 7.219 1.00 39.62 284 SER A N 1
ATOM 2257 C CA . SER A 1 284 ? 23.710 27.067 6.254 1.00 39.62 284 SER A CA 1
ATOM 2258 C C . SER A 1 284 ? 25.014 27.410 6.976 1.00 39.62 284 SER A C 1
ATOM 2260 O O . SER A 1 284 ? 25.090 28.384 7.728 1.00 39.62 284 SER A O 1
ATOM 2262 N N . ALA A 1 285 ? 26.050 26.604 6.757 1.00 44.41 285 ALA A N 1
ATOM 2263 C CA . ALA A 1 285 ? 27.330 26.750 7.431 1.00 44.41 285 ALA A CA 1
ATOM 2264 C C . ALA A 1 285 ? 28.176 27.878 6.816 1.00 44.41 285 ALA A C 1
ATOM 2266 O O . ALA A 1 285 ? 28.9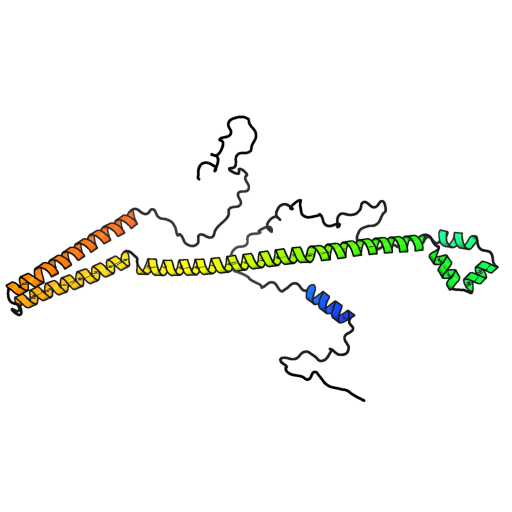20 27.629 5.870 1.00 44.41 285 ALA A O 1
ATOM 2267 N N . ASN A 1 286 ? 28.123 29.092 7.386 1.00 40.06 286 ASN A N 1
ATOM 2268 C CA . ASN A 1 286 ? 29.269 30.014 7.339 1.00 40.06 286 ASN A CA 1
ATOM 2269 C C . ASN A 1 286 ? 29.249 31.120 8.422 1.00 40.06 286 ASN A C 1
ATOM 2271 O O . ASN A 1 286 ? 28.820 32.244 8.166 1.00 40.06 286 ASN A O 1
ATOM 2275 N N . SER A 1 287 ? 29.748 30.826 9.628 1.00 35.09 287 SER A N 1
ATOM 2276 C CA . SER A 1 287 ? 30.396 31.793 10.542 1.00 35.09 287 SER A CA 1
ATOM 2277 C C . SER A 1 287 ? 31.057 31.059 11.712 1.00 35.09 287 SER A C 1
ATOM 2279 O O . SER A 1 287 ? 30.614 29.982 12.106 1.00 35.09 287 SER A O 1
ATOM 2281 N N . ALA A 1 288 ? 32.149 31.613 12.238 1.00 43.16 288 ALA A N 1
ATOM 2282 C CA . ALA A 1 288 ? 32.985 30.951 13.238 1.00 43.16 288 ALA A CA 1
ATOM 2283 C C . ALA A 1 288 ? 32.370 30.953 14.652 1.00 43.16 288 ALA A C 1
ATOM 2285 O O . ALA A 1 288 ? 31.862 31.976 15.105 1.00 43.16 288 ALA A O 1
ATOM 2286 N N . GLY A 1 289 ? 32.528 29.839 15.380 1.00 44.44 289 GLY A N 1
ATOM 2287 C CA . GLY A 1 289 ? 32.289 29.755 16.827 1.00 44.44 289 GLY A CA 1
ATOM 2288 C C . GLY A 1 289 ? 31.457 28.545 17.269 1.00 44.44 289 GLY A C 1
ATOM 2289 O O . GLY A 1 289 ? 30.343 28.352 16.805 1.00 44.44 289 GLY A O 1
ATOM 2290 N N . SER A 1 290 ? 31.991 27.774 18.223 1.00 42.03 290 SER A N 1
ATOM 2291 C CA . SER A 1 290 ? 31.299 26.727 19.001 1.00 42.03 290 SER A CA 1
ATOM 2292 C C . SER A 1 290 ? 30.646 25.565 18.234 1.00 42.03 290 SER A C 1
ATOM 2294 O O . SER A 1 290 ? 29.428 25.475 18.103 1.00 42.03 290 SER A O 1
ATOM 2296 N N . PHE A 1 291 ? 31.455 24.559 17.885 1.00 42.09 291 PHE A N 1
ATOM 2297 C CA . PHE A 1 291 ? 30.945 23.198 17.693 1.00 42.09 291 PHE A CA 1
ATOM 2298 C C . PHE A 1 291 ? 30.550 22.587 19.047 1.00 42.09 291 PHE A C 1
ATOM 2300 O O . PHE A 1 291 ? 31.416 22.379 19.899 1.00 42.09 291 PHE A O 1
ATOM 2307 N N . MET A 1 292 ? 29.279 22.215 19.235 1.00 47.28 292 MET A N 1
ATOM 2308 C CA . MET A 1 292 ? 28.938 21.222 20.258 1.00 47.28 292 MET A CA 1
ATOM 2309 C C . MET A 1 292 ? 29.382 19.841 19.771 1.00 47.28 292 MET A C 1
ATOM 2311 O O . MET A 1 292 ? 28.819 19.282 18.831 1.00 47.28 292 MET A O 1
ATOM 2315 N N . ARG A 1 293 ? 30.425 19.301 20.405 1.00 50.84 293 ARG A N 1
ATOM 2316 C CA . ARG A 1 293 ? 30.929 17.950 20.148 1.00 50.84 293 ARG A CA 1
ATOM 2317 C C . ARG A 1 293 ? 29.945 16.931 20.735 1.00 50.84 293 ARG A C 1
ATOM 2319 O O . ARG A 1 293 ? 29.718 16.939 21.941 1.00 50.84 293 ARG A O 1
ATOM 2326 N N . MET A 1 294 ? 29.388 16.057 19.894 1.00 56.78 294 MET A N 1
ATOM 2327 C CA . MET A 1 294 ? 28.639 14.874 20.347 1.00 56.78 294 MET A CA 1
ATOM 2328 C C . MET A 1 294 ? 29.507 14.024 21.300 1.00 56.78 294 MET A C 1
ATOM 2330 O O . MET A 1 294 ? 30.713 13.910 21.050 1.00 56.78 294 MET A O 1
ATOM 2334 N N . PRO A 1 295 ? 28.937 13.421 22.362 1.00 57.94 295 PRO A N 1
ATOM 2335 C CA . PRO A 1 295 ? 29.665 12.494 23.223 1.00 57.94 295 PRO A CA 1
ATOM 2336 C C . PRO A 1 295 ? 30.199 11.288 22.444 1.00 57.94 295 PRO A C 1
ATOM 2338 O O . PRO A 1 295 ? 29.560 10.797 21.515 1.00 57.94 295 PRO A O 1
ATOM 2341 N N . ASP A 1 296 ? 31.376 10.813 22.840 1.00 55.44 296 ASP A N 1
ATOM 2342 C CA . ASP A 1 296 ? 32.025 9.650 22.238 1.00 55.44 296 ASP A CA 1
ATOM 2343 C C . ASP A 1 296 ? 31.293 8.348 22.650 1.00 55.44 296 ASP A C 1
ATOM 2345 O O . ASP A 1 296 ? 31.064 8.149 23.848 1.00 55.44 296 ASP A O 1
ATOM 2349 N N . PRO A 1 297 ? 30.922 7.446 21.716 1.00 55.12 297 PRO A N 1
ATOM 2350 C CA . PRO A 1 297 ? 30.253 6.182 22.046 1.00 55.12 297 PRO A CA 1
ATOM 2351 C C . PRO A 1 297 ? 31.066 5.216 22.926 1.00 55.12 297 PRO A C 1
ATOM 2353 O O . PRO A 1 297 ? 30.504 4.250 23.439 1.00 55.12 297 PRO A O 1
ATOM 2356 N N . SER A 1 298 ? 32.365 5.460 23.133 1.00 52.94 298 SER A N 1
ATOM 2357 C CA . SER A 1 298 ? 33.256 4.618 23.951 1.00 52.94 298 SER A CA 1
ATOM 2358 C C . SER A 1 298 ? 32.945 4.571 25.459 1.00 52.94 298 SER A C 1
ATOM 2360 O O . SER A 1 298 ? 33.636 3.864 26.189 1.00 52.94 298 SER A O 1
ATOM 2362 N N . HIS A 1 299 ? 31.901 5.260 25.936 1.00 53.84 299 HIS A N 1
ATOM 2363 C CA . HIS A 1 299 ? 31.437 5.202 27.332 1.00 53.84 299 HIS A CA 1
ATOM 2364 C C . HIS A 1 299 ? 30.212 4.301 27.595 1.00 53.84 299 HIS A C 1
ATOM 2366 O O . HIS A 1 299 ? 29.709 4.287 28.717 1.00 53.84 299 HIS A O 1
ATOM 2372 N N . TYR A 1 300 ? 29.756 3.521 26.608 1.00 54.34 300 TYR A N 1
ATOM 2373 C CA . TYR A 1 300 ? 28.725 2.485 26.790 1.00 54.34 300 TYR A CA 1
ATOM 2374 C C . TYR A 1 300 ? 29.269 1.071 26.509 1.00 54.34 300 TYR A C 1
ATOM 2376 O O . TYR A 1 300 ? 28.797 0.376 25.608 1.00 54.34 300 TYR A O 1
ATOM 2384 N N . MET A 1 301 ? 30.265 0.668 27.306 1.00 46.69 301 MET A N 1
ATOM 2385 C CA . MET A 1 301 ? 30.779 -0.700 27.489 1.00 46.69 301 MET A CA 1
ATOM 2386 C C . MET A 1 301 ? 31.111 -0.896 28.971 1.00 46.69 301 MET A C 1
ATOM 2388 O O . MET A 1 301 ? 31.787 0.005 29.519 1.00 46.69 301 MET A O 1
#